Protein AF-A0AAW1FK23-F1 (afdb_monomer)

Sequence (275 aa):
MWKTVVGSCSTVWIVTDRNGAASEPEAWKILKSAPSFMGNGGQCQHIHFICTKSDIIKKSKDHSAAGVRASILKTNDRVKKEVKVEFSKLKEVKKHFSDESFKVFTVSSKEFLKKKRLERDDTEIPKLQEFLQDLNDCHSETLNYVSGARGILSLIQGASRREGDDIKTAVYKVLQQKMRNELDKVRKPMKETNLAFEKCLSAGVEKCKSSCETILESVIHPPNKSGSGFHGTLKCIVQHDGIHKTTKGKQINLNMELASCLTKSIDEKFKKTFP

Solvent-accessible surface area (backbone atoms only — not comparable to full-atom values): 15236 Å² total; per-residue (Å²): 112,68,75,80,46,50,36,77,28,59,62,48,77,49,76,37,49,50,93,35,59,72,70,43,66,66,64,55,49,50,57,73,48,45,61,77,53,26,56,73,79,33,62,45,60,30,45,32,40,39,22,31,65,40,78,70,74,96,80,70,96,45,86,48,68,66,45,43,34,52,50,37,53,56,50,44,54,50,48,42,50,48,33,50,54,57,52,68,71,40,61,74,49,48,76,76,37,48,77,84,33,46,48,69,45,46,26,21,74,65,36,57,75,64,56,77,63,44,57,61,71,69,19,38,54,59,60,53,50,49,53,54,48,53,58,52,48,57,52,49,53,54,51,48,51,54,49,50,54,51,49,54,54,50,49,53,57,54,56,76,70,56,88,88,56,75,69,57,55,53,54,48,53,53,51,54,50,51,50,51,54,56,48,48,66,52,50,50,59,50,51,56,50,49,53,51,49,52,53,26,43,54,54,8,49,56,50,28,65,78,38,43,65,62,51,50,42,54,72,44,56,45,98,85,60,67,80,76,58,30,61,58,48,47,51,40,18,67,79,45,82,33,38,34,72,44,96,89,67,53,72,46,50,52,60,57,60,61,43,41,41,38,50,65,40,37,35,65,62,43,47,73,72,60,117

Mean predicted aligned error: 10.5 Å

pLDDT: mean 82.85, std 9.58, range [56.06, 95.88]

Radius of gyration: 26.88 Å; Cα contacts (8 Å, |Δi|>4): 262; chains: 1; bounding box: 60×83×56 Å

Secondary structure (DSSP, 8-state):
-HHHHGGG-SEEEEEEETTTTTT-HHHHHHHHHHHHHH-TT-S--EEEEEEE-TT--S--S--SHHHHHHHHHHHHHHHHHHHHHHHHT-HHHHTTS-TTTEEEEE--HHHHHH-SSS-TGGG-HHHHHHHHHHHHHHHHHHHHHHHHHHHHHHHHHHHTTS---HHHHHHHHHHHHHHHHHHHHHHHHHHHHHHHHHHHHHHHHHHHHHHHHHHHHHHHS-TTS-THHHHHHHHHHHHTTTEEE-TTSPEEEHHHHHHHHHHHHHHHHHHHH--

Organism: Zoarces viviparus (NCBI:txid48416)

InterPro domains:
  IPR053082 Nuclear GTPase SLIP-GC [PTHR47308] (1-275)

Structure (mmCIF, N/CA/C/O backbone):
data_AF-A0AAW1FK23-F1
#
_entry.id   AF-A0AAW1FK23-F1
#
loop_
_atom_site.group_PDB
_atom_site.id
_atom_site.type_symbol
_atom_site.label_atom_id
_atom_site.label_alt_id
_atom_site.label_comp_id
_atom_site.label_asym_id
_atom_site.label_entity_id
_atom_site.label_seq_id
_atom_site.pdbx_PDB_ins_code
_atom_site.Cartn_x
_atom_site.Cartn_y
_atom_site.Cartn_z
_atom_site.occupancy
_atom_site.B_iso_or_equiv
_atom_site.auth_seq_id
_atom_site.auth_comp_id
_atom_site.auth_asym_id
_atom_site.auth_atom_id
_atom_site.pdbx_PDB_model_num
ATOM 1 N N . MET A 1 1 ? -9.977 9.302 -12.100 1.00 75.00 1 MET A N 1
ATOM 2 C CA . MET A 1 1 ? -9.966 7.829 -12.162 1.00 75.00 1 MET A CA 1
ATOM 3 C C . MET A 1 1 ? -9.172 7.218 -11.012 1.00 75.00 1 MET A C 1
ATOM 5 O O . MET A 1 1 ? -9.803 6.825 -10.056 1.00 75.00 1 MET A O 1
ATOM 9 N N . TRP A 1 2 ? -7.832 7.202 -11.001 1.00 77.44 2 TRP A N 1
ATOM 10 C CA . TRP A 1 2 ? -7.080 6.460 -9.963 1.00 77.44 2 TRP A CA 1
ATOM 11 C C . TRP A 1 2 ? -7.429 6.836 -8.502 1.00 77.44 2 TRP A C 1
ATOM 13 O O . TRP A 1 2 ? -7.517 5.963 -7.647 1.00 77.44 2 TRP A O 1
ATOM 23 N N . LYS A 1 3 ? -7.725 8.117 -8.228 1.00 79.75 3 LYS A N 1
ATOM 24 C CA . LYS A 1 3 ? -8.133 8.609 -6.897 1.00 79.75 3 LYS A CA 1
ATOM 25 C C . LYS A 1 3 ? -9.377 7.914 -6.321 1.00 79.75 3 LYS A C 1
ATOM 27 O O . LYS A 1 3 ? -9.517 7.884 -5.109 1.00 79.75 3 LYS A O 1
ATOM 32 N N . THR A 1 4 ? -10.274 7.389 -7.162 1.00 78.50 4 THR A N 1
ATOM 33 C CA . THR A 1 4 ? -11.524 6.748 -6.713 1.00 78.50 4 THR A CA 1
ATOM 34 C C . THR A 1 4 ? -11.364 5.256 -6.434 1.00 78.50 4 THR A C 1
ATOM 36 O O . THR A 1 4 ? -12.231 4.678 -5.798 1.00 78.50 4 THR A O 1
ATOM 39 N N . VAL A 1 5 ? -10.284 4.631 -6.913 1.00 78.44 5 VAL A N 1
ATOM 40 C CA . VAL A 1 5 ? -10.056 3.176 -6.802 1.00 78.44 5 VAL A CA 1
ATOM 41 C C . VAL A 1 5 ? -8.887 2.821 -5.887 1.00 78.44 5 VAL A C 1
ATOM 43 O O . VAL A 1 5 ? -8.784 1.690 -5.429 1.00 78.44 5 VAL A O 1
ATOM 46 N N . VAL A 1 6 ? -8.005 3.781 -5.592 1.00 77.50 6 VAL A N 1
ATOM 47 C CA . VAL A 1 6 ? -6.791 3.537 -4.800 1.00 77.50 6 VAL A CA 1
ATOM 48 C C . VAL A 1 6 ? -7.092 3.072 -3.368 1.00 77.50 6 VAL A C 1
ATOM 50 O O . VAL A 1 6 ? -6.313 2.317 -2.799 1.00 77.50 6 VAL A O 1
ATOM 53 N N . GLY A 1 7 ? -8.241 3.457 -2.801 1.00 72.88 7 GLY A N 1
ATOM 54 C CA . GLY A 1 7 ? -8.673 3.009 -1.472 1.00 72.88 7 GLY A CA 1
ATOM 55 C C . GLY A 1 7 ? -9.158 1.553 -1.408 1.00 72.88 7 GLY A C 1
ATOM 56 O O . GLY A 1 7 ? -9.247 0.999 -0.318 1.00 72.88 7 GLY A O 1
ATOM 57 N N . SER A 1 8 ? -9.449 0.926 -2.551 1.00 75.00 8 SER A N 1
ATOM 58 C CA . SER A 1 8 ? -10.033 -0.420 -2.653 1.00 75.00 8 SER A CA 1
ATOM 59 C C . SER A 1 8 ? -9.201 -1.352 -3.542 1.00 75.00 8 SER A C 1
ATOM 61 O O . SER A 1 8 ? -9.748 -2.185 -4.262 1.00 75.00 8 SER A O 1
ATOM 63 N N . CYS A 1 9 ? -7.883 -1.158 -3.577 1.00 79.88 9 CYS A N 1
ATOM 64 C CA . CYS A 1 9 ? -6.963 -1.994 -4.348 1.00 79.88 9 CYS A CA 1
ATOM 65 C C . CYS A 1 9 ? -5.973 -2.695 -3.416 1.00 79.88 9 CYS A C 1
ATOM 67 O O . CYS A 1 9 ? -5.718 -2.195 -2.331 1.00 79.88 9 CYS A O 1
ATOM 69 N N . SER A 1 10 ? -5.411 -3.833 -3.832 1.00 79.31 10 SER A N 1
ATOM 70 C CA . SER A 1 10 ? -4.367 -4.542 -3.069 1.00 79.31 10 SER A CA 1
ATOM 71 C C . SER A 1 10 ? -2.960 -4.023 -3.386 1.00 79.31 10 SER A C 1
ATOM 73 O O . SER A 1 10 ? -2.074 -4.003 -2.533 1.00 79.31 10 SER A O 1
ATOM 75 N N . THR A 1 11 ? -2.747 -3.592 -4.632 1.00 85.00 11 THR A N 1
ATOM 76 C CA . THR A 1 11 ? -1.457 -3.117 -5.137 1.00 85.00 11 THR A CA 1
ATOM 77 C C . THR A 1 11 ? -1.653 -1.999 -6.159 1.00 85.00 11 THR A C 1
ATOM 79 O O . THR A 1 11 ? -2.569 -2.049 -6.983 1.00 85.00 11 THR A O 1
ATOM 82 N N . VAL A 1 12 ? -0.777 -0.994 -6.127 1.00 86.81 12 VAL A N 1
ATOM 83 C CA . VAL A 1 12 ? -0.711 0.080 -7.127 1.00 86.81 12 VAL A CA 1
ATOM 84 C C . VAL A 1 12 ? 0.523 -0.112 -7.991 1.00 86.81 12 VAL A C 1
ATOM 86 O O . VAL A 1 12 ? 1.648 -0.106 -7.495 1.00 86.81 12 VAL A O 1
ATOM 89 N N . TRP A 1 13 ? 0.330 -0.210 -9.304 1.00 91.38 13 TRP A N 1
ATOM 90 C CA . TRP A 1 13 ? 1.425 -0.252 -10.270 1.00 91.38 13 TRP A CA 1
ATOM 91 C C . TRP A 1 13 ? 1.534 1.078 -11.016 1.00 91.38 13 TRP A C 1
ATOM 93 O O . TRP A 1 13 ? 0.622 1.481 -11.737 1.00 91.38 13 TRP A O 1
ATOM 103 N N . ILE A 1 14 ? 2.666 1.761 -10.853 1.00 90.31 14 ILE A N 1
ATOM 104 C CA . ILE A 1 14 ? 3.009 2.978 -11.590 1.00 90.31 14 ILE A CA 1
ATOM 105 C C . ILE A 1 14 ? 3.861 2.571 -12.789 1.00 90.31 14 ILE A C 1
ATOM 107 O O . ILE A 1 14 ? 5.025 2.193 -12.648 1.00 90.31 14 ILE A O 1
ATOM 111 N N . VAL A 1 15 ? 3.263 2.631 -13.976 1.00 92.12 15 VAL A N 1
ATOM 112 C CA . VAL A 1 15 ? 3.920 2.260 -15.231 1.00 92.12 15 VAL A CA 1
ATOM 113 C C . VAL A 1 15 ? 4.529 3.503 -15.869 1.00 92.12 15 VAL A C 1
ATOM 115 O O . VAL A 1 15 ? 3.829 4.480 -16.113 1.00 92.12 15 VAL A O 1
ATOM 118 N N . THR A 1 16 ? 5.828 3.459 -16.152 1.00 91.25 16 THR A N 1
ATOM 119 C CA . THR A 1 16 ? 6.587 4.577 -16.736 1.00 91.25 16 THR A CA 1
ATOM 120 C C . THR A 1 16 ? 7.633 4.052 -17.721 1.00 91.25 16 THR A C 1
ATOM 122 O O . THR A 1 16 ? 7.993 2.870 -17.712 1.00 91.25 16 THR A O 1
ATOM 125 N N . ASP A 1 17 ? 8.104 4.902 -18.629 1.00 89.81 17 ASP A N 1
ATOM 126 C CA . ASP A 1 17 ? 9.257 4.582 -19.473 1.00 89.81 17 ASP A CA 1
ATOM 127 C C . ASP A 1 17 ? 10.525 4.584 -18.613 1.00 89.81 17 ASP A C 1
ATOM 129 O O . ASP A 1 17 ? 10.712 5.454 -17.760 1.00 89.81 17 ASP A O 1
ATOM 133 N N . ARG A 1 18 ? 11.449 3.652 -18.865 1.00 83.25 18 ARG A N 1
ATOM 134 C CA . ARG A 1 18 ? 12.733 3.603 -18.155 1.00 83.25 18 ARG A CA 1
ATOM 135 C C . ARG A 1 18 ? 13.453 4.959 -18.118 1.00 83.25 18 ARG A C 1
ATOM 137 O O . ARG A 1 18 ? 14.099 5.268 -17.123 1.00 83.25 18 ARG A O 1
ATOM 144 N N . ASN A 1 19 ? 13.371 5.763 -19.180 1.00 79.88 19 ASN A N 1
ATOM 145 C CA . ASN A 1 19 ? 14.057 7.060 -19.235 1.00 79.88 19 ASN A CA 1
ATOM 146 C C . ASN A 1 19 ? 13.375 8.161 -18.399 1.00 79.88 19 ASN A C 1
ATOM 148 O O . ASN A 1 19 ? 14.013 9.175 -18.129 1.00 79.88 19 ASN A O 1
ATOM 152 N N . GLY A 1 20 ? 12.106 7.977 -18.019 1.00 77.88 20 GLY A N 1
ATOM 153 C CA . GLY A 1 20 ? 11.318 8.920 -17.218 1.00 77.88 20 GLY A CA 1
ATOM 154 C C . GLY A 1 20 ? 11.102 8.478 -15.771 1.00 77.88 20 GLY A C 1
ATOM 155 O O . GLY A 1 20 ? 10.674 9.281 -14.952 1.00 77.88 20 GLY A O 1
ATOM 156 N N . ALA A 1 21 ? 11.444 7.240 -15.412 1.00 81.31 21 ALA A N 1
ATOM 157 C CA . ALA A 1 21 ? 11.015 6.645 -14.148 1.00 81.31 21 ALA A CA 1
ATOM 158 C C . ALA A 1 21 ? 11.367 7.446 -12.879 1.00 81.31 21 ALA A C 1
ATOM 160 O O . ALA A 1 21 ? 10.568 7.515 -11.947 1.00 81.31 21 ALA A O 1
ATOM 161 N N . ALA A 1 22 ? 12.544 8.077 -12.838 1.00 82.12 22 ALA A N 1
ATOM 162 C CA . ALA A 1 22 ? 12.980 8.888 -11.699 1.00 82.12 22 ALA A CA 1
ATOM 163 C C . ALA A 1 22 ? 12.621 10.382 -11.822 1.00 82.12 22 ALA A C 1
ATOM 165 O O . ALA A 1 22 ? 12.701 11.109 -10.838 1.00 82.12 22 ALA A O 1
ATOM 166 N N . SER A 1 23 ? 12.219 10.858 -13.003 1.00 83.12 23 SER A N 1
ATOM 167 C CA . SER A 1 23 ? 12.086 12.292 -13.299 1.00 83.12 23 SER A CA 1
ATOM 168 C C . SER A 1 23 ? 10.689 12.727 -13.741 1.00 83.12 23 SER A C 1
ATOM 170 O O . SER A 1 23 ? 10.410 13.922 -13.705 1.00 83.12 23 SER A O 1
ATOM 172 N N . GLU A 1 24 ? 9.809 11.796 -14.119 1.00 85.56 24 GLU A N 1
ATOM 173 C CA . GLU A 1 24 ? 8.463 12.063 -14.636 1.00 85.56 24 GLU A CA 1
ATOM 174 C C . GLU A 1 24 ? 7.549 12.636 -13.536 1.00 85.56 24 GLU A C 1
ATOM 176 O O . GLU A 1 24 ? 7.128 11.904 -12.629 1.00 85.56 24 GLU A O 1
ATOM 181 N N . PRO A 1 25 ? 7.225 13.942 -13.572 1.00 82.44 25 PRO A N 1
ATOM 182 C CA . PRO A 1 25 ? 6.543 14.614 -12.466 1.00 82.44 25 PRO A CA 1
ATOM 183 C C . PRO A 1 25 ? 5.174 14.013 -12.128 1.00 82.44 25 PRO A C 1
ATOM 185 O O . PRO A 1 25 ? 4.760 14.019 -10.965 1.00 82.44 25 PRO A O 1
ATOM 188 N N . GLU A 1 26 ? 4.466 13.490 -13.126 1.00 82.50 26 GLU A N 1
ATOM 189 C CA . GLU A 1 26 ? 3.134 12.904 -13.017 1.00 82.50 26 GLU A CA 1
ATOM 190 C C . GLU A 1 26 ? 3.136 11.649 -12.138 1.00 82.50 26 GLU A C 1
ATOM 192 O O . GLU A 1 26 ? 2.321 11.551 -11.215 1.00 82.50 26 GLU A O 1
ATOM 197 N N . ALA A 1 27 ? 4.083 10.733 -12.363 1.00 84.81 27 ALA A N 1
ATOM 198 C CA . ALA A 1 27 ? 4.239 9.501 -11.590 1.00 84.81 27 ALA A CA 1
ATOM 199 C C . ALA A 1 27 ? 4.470 9.808 -10.101 1.00 84.81 27 ALA A C 1
ATOM 201 O O . ALA A 1 27 ? 3.781 9.297 -9.211 1.00 84.81 27 ALA A O 1
ATOM 202 N N . TRP A 1 28 ? 5.379 10.743 -9.825 1.00 86.81 28 TRP A N 1
ATOM 203 C CA . TRP A 1 28 ? 5.700 11.167 -8.463 1.00 86.81 28 TRP A CA 1
ATOM 204 C C . TRP A 1 28 ? 4.574 11.964 -7.804 1.00 86.81 28 TRP A C 1
ATOM 206 O O . TRP A 1 28 ? 4.414 11.922 -6.583 1.00 86.81 28 TRP A O 1
ATOM 216 N N . LYS A 1 29 ? 3.756 12.677 -8.583 1.00 83.56 29 LYS A N 1
ATOM 217 C CA . LYS A 1 29 ? 2.567 13.371 -8.077 1.00 83.56 29 LYS A CA 1
ATOM 218 C C . LYS A 1 29 ? 1.483 12.392 -7.626 1.00 83.56 29 LYS A C 1
ATOM 220 O O . LYS A 1 29 ? 0.846 12.645 -6.600 1.00 83.56 29 LYS A O 1
ATOM 225 N N . ILE A 1 30 ? 1.282 11.292 -8.354 1.00 82.06 30 ILE A N 1
ATOM 226 C CA . ILE A 1 30 ? 0.375 10.213 -7.936 1.00 82.06 30 ILE A CA 1
ATOM 227 C C . ILE A 1 30 ? 0.854 9.656 -6.598 1.00 82.06 30 ILE A C 1
ATOM 229 O O . ILE A 1 30 ? 0.109 9.694 -5.624 1.00 82.06 30 ILE A O 1
ATOM 233 N N . LEU A 1 31 ? 2.129 9.274 -6.512 1.00 83.44 31 LEU A N 1
ATOM 234 C CA . LEU A 1 31 ? 2.709 8.706 -5.298 1.00 83.44 31 LEU A CA 1
ATOM 235 C C . LEU A 1 31 ? 2.593 9.638 -4.079 1.00 83.44 31 LEU A C 1
ATOM 237 O O . LEU A 1 31 ? 2.175 9.210 -3.009 1.00 83.44 31 LEU A O 1
ATOM 241 N N . LYS A 1 32 ? 2.904 10.930 -4.244 1.00 83.69 32 LYS A N 1
ATOM 242 C CA . LYS A 1 32 ? 2.803 11.933 -3.167 1.00 83.69 32 LYS A CA 1
ATOM 243 C C . LYS A 1 32 ? 1.379 12.139 -2.662 1.00 83.69 32 LYS A C 1
ATOM 245 O O . LYS A 1 32 ? 1.199 12.564 -1.527 1.00 83.69 32 LYS A O 1
ATOM 250 N N . SER A 1 33 ? 0.378 11.892 -3.505 1.00 78.06 33 SER A N 1
ATOM 251 C CA . SER A 1 33 ? -1.024 12.088 -3.142 1.00 78.06 33 SER A CA 1
ATOM 252 C C . SER A 1 33 ? -1.737 10.790 -2.766 1.00 78.06 33 SER A C 1
ATOM 254 O O . SER A 1 33 ? -2.745 10.857 -2.075 1.00 78.06 33 SER A O 1
ATOM 256 N N . ALA A 1 34 ? -1.213 9.615 -3.119 1.00 76.94 34 ALA A N 1
ATOM 257 C CA . ALA A 1 34 ? -1.839 8.330 -2.813 1.00 76.94 34 ALA A CA 1
ATOM 258 C C . ALA A 1 34 ? -2.145 8.120 -1.313 1.00 76.94 34 ALA A C 1
ATOM 260 O O . ALA A 1 34 ? -3.295 7.787 -1.024 1.00 76.94 34 ALA A O 1
ATOM 261 N N . PRO A 1 35 ? -1.230 8.398 -0.352 1.00 74.31 35 PRO A N 1
ATOM 262 C CA . PRO A 1 35 ? -1.515 8.252 1.083 1.00 74.31 35 PRO A CA 1
ATOM 263 C C . PRO A 1 35 ? -2.790 8.964 1.534 1.00 74.31 35 PRO A C 1
ATOM 265 O O . PRO A 1 35 ? -3.568 8.419 2.307 1.00 74.31 35 PRO A O 1
ATOM 268 N N . SER A 1 36 ? -3.055 10.151 0.982 1.00 72.19 36 SER A N 1
ATOM 269 C CA . SER A 1 36 ? -4.244 10.930 1.333 1.00 72.19 36 SER A CA 1
ATOM 270 C C . SER A 1 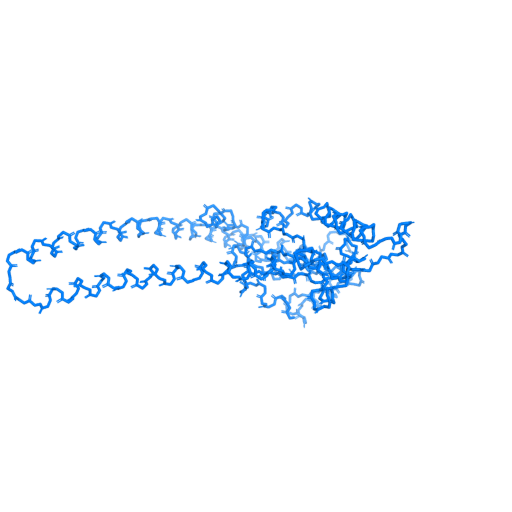36 ? -5.571 10.314 0.897 1.00 72.19 36 SER A C 1
ATOM 272 O O . SER A 1 36 ? -6.598 10.605 1.500 1.00 72.19 36 SER A O 1
ATOM 274 N N . PHE A 1 37 ? -5.558 9.479 -0.143 1.00 72.69 37 PHE A N 1
ATOM 275 C CA . PHE A 1 37 ? -6.760 8.851 -0.694 1.00 72.69 37 PHE A CA 1
ATOM 276 C C . PHE A 1 37 ? -6.965 7.417 -0.196 1.00 72.69 37 PHE A C 1
ATOM 278 O O . PHE A 1 37 ? -8.078 6.910 -0.274 1.00 72.69 37 PHE A O 1
ATOM 285 N N . MET A 1 38 ? -5.917 6.759 0.307 1.00 69.31 38 MET A N 1
ATOM 286 C CA . MET A 1 38 ? -6.008 5.391 0.838 1.00 69.31 38 MET A CA 1
ATOM 287 C C . MET A 1 38 ? -6.523 5.337 2.277 1.00 69.31 38 MET A C 1
ATOM 289 O O . MET A 1 38 ? -6.927 4.272 2.736 1.00 69.31 38 MET A O 1
ATOM 293 N N . GLY A 1 39 ? -6.525 6.472 2.982 1.00 63.44 39 GLY A N 1
ATOM 294 C CA . GLY A 1 39 ? -6.922 6.527 4.383 1.00 63.44 39 GLY A CA 1
ATOM 295 C C . GLY A 1 39 ? -6.020 5.672 5.276 1.00 63.44 39 GLY A C 1
ATOM 296 O O . GLY A 1 39 ? -4.865 5.374 4.953 1.00 63.44 39 GLY A O 1
ATOM 297 N N . ASN A 1 40 ? -6.559 5.282 6.426 1.00 59.00 40 ASN A N 1
ATOM 298 C CA . ASN A 1 40 ? -5.766 4.692 7.496 1.00 59.00 40 ASN A CA 1
ATOM 299 C C . ASN A 1 40 ? -5.743 3.188 7.342 1.00 59.00 40 ASN A C 1
ATOM 301 O O . ASN A 1 40 ? -6.659 2.511 7.786 1.00 59.00 40 ASN A O 1
ATOM 305 N N . GLY A 1 41 ? -4.699 2.716 6.660 1.00 56.06 41 GLY A N 1
ATOM 306 C CA . GLY A 1 41 ? -4.453 1.298 6.418 1.00 56.06 41 GLY A CA 1
ATOM 307 C C . GLY A 1 41 ? -5.468 0.657 5.477 1.00 56.06 41 GLY A C 1
ATOM 308 O O . GLY A 1 41 ? -5.955 -0.437 5.748 1.00 56.06 41 GLY A O 1
ATOM 309 N N . GLY A 1 42 ? -5.793 1.343 4.373 1.00 58.94 42 GLY A N 1
ATOM 310 C CA . GLY A 1 42 ? -6.568 0.756 3.280 1.00 58.94 42 GLY A CA 1
ATOM 311 C C .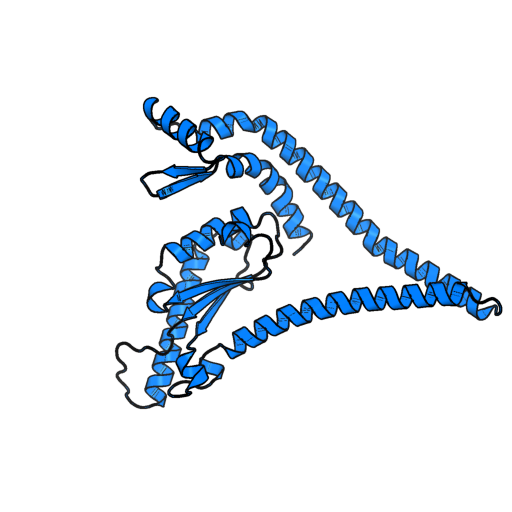 GLY A 1 42 ? -5.967 -0.562 2.769 1.00 58.94 42 GLY A C 1
ATOM 312 O O . GLY A 1 42 ? -4.816 -0.888 3.046 1.00 58.94 42 GLY A O 1
ATOM 313 N N . GLN A 1 43 ? -6.740 -1.307 1.973 1.00 61.81 43 GLN A N 1
ATOM 314 C CA . GLN A 1 43 ? -6.336 -2.609 1.409 1.00 61.81 43 GLN A CA 1
ATOM 315 C C . GLN A 1 43 ? -5.023 -2.566 0.606 1.00 61.81 43 GLN A C 1
ATOM 317 O O . GLN A 1 43 ? -4.406 -3.605 0.373 1.00 61.81 43 GLN A O 1
ATOM 322 N N . CYS A 1 44 ? -4.597 -1.377 0.173 1.00 73.62 44 CYS A N 1
ATOM 323 C CA . CYS A 1 44 ? -3.432 -1.209 -0.673 1.00 73.62 44 CYS A CA 1
ATOM 324 C C . CYS A 1 44 ? -2.156 -1.218 0.159 1.00 73.62 44 CYS A C 1
ATOM 326 O O . CYS A 1 44 ? -1.677 -0.176 0.605 1.00 73.62 44 CYS A O 1
ATOM 328 N N . GLN A 1 45 ? -1.581 -2.404 0.310 1.00 75.38 45 GLN A N 1
ATOM 329 C CA . GLN A 1 45 ? -0.341 -2.597 1.051 1.00 75.38 45 GLN A CA 1
ATOM 330 C C . GLN A 1 45 ? 0.903 -2.420 0.183 1.00 75.38 45 GLN A C 1
ATOM 332 O O . GLN A 1 45 ? 1.989 -2.242 0.720 1.00 75.38 45 GLN A O 1
ATOM 337 N N . HIS A 1 46 ? 0.773 -2.440 -1.148 1.00 84.44 46 HIS A N 1
ATOM 338 C CA . HIS A 1 46 ? 1.920 -2.456 -2.057 1.00 84.44 46 HIS A CA 1
ATOM 339 C C . HIS A 1 46 ? 1.870 -1.342 -3.095 1.00 84.44 46 HIS A C 1
ATOM 341 O O . HIS A 1 46 ? 0.829 -1.070 -3.694 1.00 84.44 46 HIS A O 1
ATOM 347 N N . ILE A 1 47 ? 3.029 -0.752 -3.382 1.00 87.56 47 ILE A N 1
ATOM 348 C CA . ILE A 1 47 ? 3.188 0.172 -4.502 1.00 87.56 47 ILE A CA 1
ATOM 349 C C . ILE A 1 47 ? 4.454 -0.139 -5.281 1.00 87.56 47 ILE A C 1
ATOM 351 O O . ILE A 1 47 ? 5.549 -0.228 -4.728 1.00 87.56 47 ILE A O 1
ATOM 355 N N . HIS A 1 48 ? 4.313 -0.372 -6.580 1.00 91.25 48 HIS A N 1
ATOM 356 C CA . HIS A 1 48 ? 5.397 -0.848 -7.427 1.00 91.25 48 HIS A CA 1
ATOM 357 C C . HIS A 1 48 ? 5.584 0.056 -8.637 1.00 91.25 48 HIS A C 1
ATOM 359 O O . HIS A 1 48 ? 4.619 0.483 -9.267 1.00 91.25 48 HIS A O 1
ATOM 365 N N . PHE A 1 49 ? 6.840 0.330 -8.981 1.00 93.38 49 PHE A N 1
ATOM 366 C CA . PHE A 1 49 ? 7.187 0.964 -10.248 1.00 93.38 49 PHE A CA 1
ATOM 367 C C . PHE A 1 49 ? 7.485 -0.104 -11.290 1.00 93.38 49 PHE A C 1
ATOM 369 O O . PHE A 1 49 ? 8.295 -1.001 -11.054 1.00 93.38 49 PHE A O 1
ATOM 376 N N . ILE A 1 50 ? 6.864 0.027 -12.458 1.00 95.44 50 ILE A N 1
ATOM 377 C CA . ILE A 1 50 ? 7.109 -0.816 -13.623 1.00 95.44 50 ILE A CA 1
ATOM 378 C C . ILE A 1 50 ? 7.737 0.060 -14.704 1.00 95.44 50 ILE A C 1
ATOM 380 O O . ILE A 1 50 ? 7.059 0.793 -15.425 1.00 95.44 50 ILE A O 1
ATOM 384 N N . CYS A 1 51 ? 9.059 -0.022 -14.805 1.00 94.81 51 CYS A N 1
ATOM 385 C CA . CYS A 1 51 ? 9.860 0.705 -15.779 1.00 94.81 51 CYS A CA 1
ATOM 386 C C . CYS A 1 51 ? 9.915 -0.093 -17.085 1.00 94.81 51 CYS A C 1
ATOM 388 O O . CYS A 1 51 ? 10.634 -1.088 -17.192 1.00 94.81 51 CYS A O 1
ATOM 390 N N . THR A 1 52 ? 9.144 0.333 -18.078 1.00 93.62 52 THR A N 1
ATOM 391 C CA . THR A 1 52 ? 9.002 -0.344 -19.374 1.00 93.62 52 THR A CA 1
ATOM 392 C C . THR A 1 52 ? 10.132 -0.001 -20.349 1.00 93.62 52 THR A C 1
ATOM 394 O O . THR A 1 52 ? 10.901 0.939 -20.136 1.00 93.62 52 THR A O 1
ATOM 397 N N . LYS A 1 53 ? 10.211 -0.760 -21.454 1.00 90.75 53 LYS A N 1
ATOM 398 C CA . LYS A 1 53 ? 11.218 -0.611 -22.525 1.00 90.75 53 LYS A CA 1
ATOM 399 C C . LYS A 1 53 ? 12.654 -0.756 -22.015 1.00 90.75 53 LYS A C 1
ATOM 401 O O . LYS A 1 53 ? 13.573 -0.055 -22.451 1.00 90.75 53 LYS A O 1
ATOM 406 N N . SER A 1 54 ? 12.846 -1.680 -21.076 1.00 88.88 54 SER A N 1
ATOM 407 C CA . SER A 1 54 ? 14.143 -1.920 -20.451 1.00 88.88 54 SER A CA 1
ATOM 408 C C . SER A 1 54 ? 15.207 -2.445 -21.430 1.00 88.88 54 SER A C 1
ATOM 410 O O . SER A 1 54 ? 16.397 -2.288 -21.173 1.00 88.88 54 SER A O 1
ATOM 412 N N . ASP A 1 55 ? 14.800 -2.956 -22.597 1.00 86.62 55 ASP A N 1
ATOM 413 C CA . ASP A 1 55 ? 15.652 -3.503 -23.662 1.00 86.62 55 ASP A CA 1
ATOM 414 C C . ASP A 1 55 ? 16.371 -2.458 -24.539 1.00 86.62 55 ASP A C 1
ATOM 416 O O . ASP A 1 55 ? 17.286 -2.800 -25.296 1.00 86.62 55 ASP A O 1
ATOM 420 N N . ILE A 1 56 ? 15.986 -1.179 -24.464 1.00 81.56 56 ILE A N 1
ATOM 421 C CA . ILE A 1 56 ? 16.561 -0.126 -25.314 1.00 81.56 56 ILE A CA 1
ATOM 422 C C . ILE A 1 56 ? 17.951 0.268 -24.793 1.00 81.56 56 ILE A C 1
ATOM 424 O O . ILE A 1 56 ? 18.092 0.662 -23.640 1.00 81.56 56 ILE A O 1
ATOM 428 N N . ILE A 1 57 ? 18.989 0.270 -25.631 1.00 73.50 57 ILE A N 1
ATOM 429 C CA . ILE A 1 57 ? 20.330 0.770 -25.271 1.00 73.50 57 ILE A CA 1
ATOM 430 C C . ILE A 1 57 ? 20.649 1.976 -26.151 1.00 73.50 57 ILE A C 1
ATOM 432 O O . ILE A 1 57 ? 20.430 1.918 -27.358 1.00 73.50 57 ILE A O 1
ATOM 436 N N . LYS A 1 58 ? 21.176 3.063 -25.569 1.00 64.88 58 LYS A N 1
ATOM 437 C CA . LYS A 1 58 ? 21.566 4.250 -26.349 1.00 64.88 58 LYS A CA 1
ATOM 438 C C . LYS A 1 58 ? 22.900 4.061 -27.081 1.00 64.88 58 LYS A C 1
ATOM 440 O O . LYS A 1 58 ? 22.959 4.437 -28.242 1.00 64.88 58 LYS A O 1
ATOM 445 N N . LYS A 1 59 ? 23.930 3.461 -26.458 1.00 58.91 59 LYS A N 1
ATOM 446 C CA . LYS A 1 59 ? 25.204 3.039 -27.092 1.00 58.91 59 LYS A CA 1
ATOM 447 C C . LYS A 1 59 ? 25.882 1.953 -26.238 1.00 58.91 59 LYS A C 1
ATOM 449 O O . LYS A 1 59 ? 26.185 2.221 -25.079 1.00 58.91 59 LYS A O 1
ATOM 454 N N . SER A 1 60 ? 26.122 0.759 -26.786 1.00 62.84 60 SER A N 1
ATOM 455 C CA . SER A 1 60 ? 27.018 -0.242 -26.173 1.00 62.84 60 SER A CA 1
ATOM 456 C C . SER A 1 60 ? 28.371 -0.189 -26.879 1.00 62.84 60 SER A C 1
ATOM 458 O O . SER A 1 60 ? 28.394 -0.079 -28.102 1.00 62.84 60 SER A O 1
ATOM 460 N N . LYS A 1 61 ? 29.478 -0.245 -26.124 1.00 65.69 61 LYS A N 1
ATOM 461 C CA . LYS A 1 61 ? 30.838 -0.376 -26.687 1.00 65.69 61 LYS A CA 1
ATOM 462 C C . LYS A 1 61 ? 31.153 -1.816 -27.102 1.00 65.69 61 LYS A C 1
ATOM 464 O O . LYS A 1 61 ? 32.006 -2.031 -27.949 1.00 65.69 61 LYS A O 1
ATOM 469 N N . ASP A 1 62 ? 30.462 -2.774 -26.491 1.00 70.88 62 ASP A N 1
ATOM 470 C CA . ASP A 1 62 ? 30.558 -4.195 -26.797 1.00 70.88 62 ASP A CA 1
ATOM 471 C C . ASP A 1 62 ? 29.302 -4.616 -27.569 1.00 70.88 62 ASP A C 1
ATOM 473 O O . ASP A 1 62 ? 28.175 -4.493 -27.071 1.00 70.88 62 ASP A O 1
ATOM 477 N N . HIS A 1 63 ? 29.501 -5.040 -28.816 1.00 77.06 63 HIS A N 1
ATOM 478 C CA . HIS A 1 63 ? 28.435 -5.466 -29.720 1.00 77.06 63 HIS A CA 1
ATOM 479 C C . HIS A 1 63 ? 28.135 -6.967 -29.626 1.00 77.06 63 HIS A C 1
ATOM 481 O O . HIS A 1 63 ? 27.212 -7.437 -30.293 1.00 77.06 63 HIS A O 1
ATOM 487 N N . SER A 1 64 ? 28.868 -7.718 -28.797 1.00 85.00 64 SER A N 1
ATOM 488 C CA . SER A 1 64 ? 28.555 -9.118 -28.525 1.00 85.00 64 SER A CA 1
ATOM 489 C C . SER A 1 64 ? 27.196 -9.250 -27.828 1.00 85.00 64 SER A C 1
ATOM 491 O O . SER A 1 64 ? 26.761 -8.365 -27.086 1.00 85.00 64 SER A O 1
ATOM 493 N N . ALA A 1 65 ? 26.511 -10.377 -28.033 1.00 83.38 65 ALA A N 1
ATOM 494 C CA . ALA A 1 65 ? 25.220 -10.633 -27.392 1.00 83.38 65 ALA A CA 1
ATOM 495 C C . ALA A 1 65 ? 25.317 -10.579 -25.853 1.00 83.38 65 ALA A C 1
ATOM 497 O O . ALA A 1 65 ? 24.454 -9.992 -25.197 1.00 83.38 65 ALA A O 1
ATOM 498 N N . ALA A 1 66 ? 26.402 -11.118 -25.286 1.00 86.56 66 ALA A N 1
ATOM 499 C CA . ALA A 1 66 ? 26.671 -11.086 -23.850 1.00 86.56 66 ALA A CA 1
ATOM 500 C C . ALA A 1 66 ? 26.936 -9.659 -23.341 1.00 86.56 66 ALA A C 1
ATOM 502 O O . ALA A 1 66 ? 26.359 -9.252 -22.331 1.00 86.56 66 ALA A O 1
ATOM 503 N N . GLY A 1 67 ? 27.736 -8.868 -24.063 1.00 86.56 67 GLY A N 1
ATOM 504 C CA . GLY A 1 67 ? 28.009 -7.472 -23.719 1.00 86.56 67 GLY A CA 1
ATOM 505 C C . GLY A 1 67 ? 26.764 -6.587 -23.769 1.00 86.56 67 GLY A C 1
ATOM 506 O O . GLY A 1 67 ? 26.519 -5.788 -22.862 1.00 86.56 67 GLY A O 1
ATOM 507 N N . VAL A 1 68 ? 25.920 -6.779 -24.786 1.00 87.50 68 VAL A N 1
ATOM 508 C CA . VAL A 1 68 ? 24.622 -6.103 -24.925 1.00 87.50 68 VAL A CA 1
ATOM 509 C C . VAL A 1 68 ? 23.696 -6.462 -23.759 1.00 87.50 68 VAL A C 1
ATOM 511 O O . VAL A 1 68 ? 23.137 -5.556 -23.137 1.00 87.50 68 VAL A O 1
ATOM 514 N N . ARG A 1 69 ? 23.573 -7.752 -23.410 1.00 90.19 69 ARG A N 1
ATOM 515 C CA . ARG A 1 69 ? 22.782 -8.220 -22.258 1.00 90.19 69 ARG A CA 1
ATOM 516 C C . ARG A 1 69 ? 23.281 -7.605 -20.948 1.00 90.19 69 ARG A C 1
ATOM 518 O O . ARG A 1 69 ? 22.496 -7.000 -20.219 1.00 90.19 69 ARG A O 1
ATOM 525 N N . ALA A 1 70 ? 24.585 -7.671 -20.680 1.00 90.38 70 ALA A N 1
ATOM 526 C CA . ALA A 1 70 ? 25.190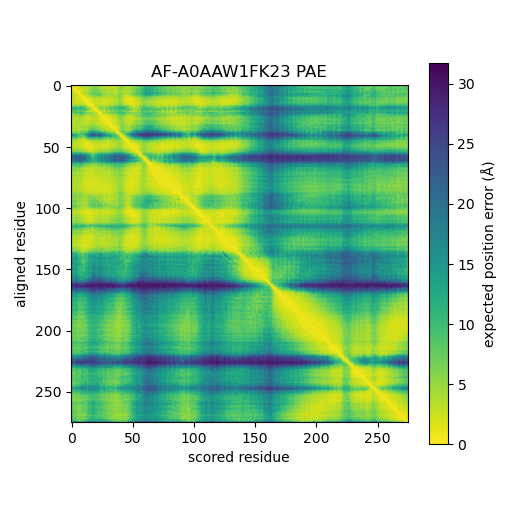 -7.097 -19.478 1.00 90.38 70 ALA A CA 1
ATOM 527 C C . ALA A 1 70 ? 24.982 -5.574 -19.387 1.00 90.38 70 ALA A C 1
ATOM 529 O O . ALA A 1 70 ? 24.706 -5.039 -18.312 1.00 90.38 70 ALA A O 1
ATOM 530 N N . SER A 1 71 ? 25.057 -4.866 -20.518 1.00 90.19 71 SER A N 1
ATOM 531 C CA . SER A 1 71 ? 24.796 -3.425 -20.587 1.00 90.19 71 SER A CA 1
ATOM 532 C C . SER A 1 71 ? 23.342 -3.075 -20.244 1.00 90.19 71 SER A C 1
ATOM 534 O O . SER A 1 71 ? 23.099 -2.107 -19.512 1.00 90.19 71 SER A O 1
ATOM 536 N N . ILE A 1 72 ? 22.378 -3.877 -20.715 1.00 90.69 72 ILE A N 1
ATOM 537 C CA . ILE A 1 72 ? 20.957 -3.723 -20.367 1.00 90.69 72 ILE A CA 1
ATOM 538 C C . ILE A 1 72 ? 20.762 -3.908 -18.865 1.00 90.69 72 ILE A C 1
ATOM 540 O O . ILE A 1 72 ? 20.234 -3.008 -18.214 1.00 90.69 72 ILE A O 1
ATOM 544 N N . LEU A 1 73 ? 21.240 -5.024 -18.308 1.00 92.00 73 LEU A N 1
ATOM 545 C CA . LEU A 1 73 ? 21.088 -5.337 -16.885 1.00 92.00 73 LEU A CA 1
ATOM 546 C C . LEU A 1 73 ? 21.712 -4.253 -15.997 1.00 92.00 73 LEU A C 1
ATOM 548 O O . LEU A 1 73 ? 21.050 -3.725 -15.106 1.00 92.00 73 LEU A O 1
ATOM 552 N N . LYS A 1 74 ? 22.931 -3.805 -16.321 1.00 92.25 74 LYS A N 1
ATOM 553 C CA . LYS A 1 74 ? 23.599 -2.711 -15.602 1.00 92.25 74 LYS A CA 1
ATOM 554 C C . LYS A 1 74 ? 22.803 -1.404 -15.649 1.00 92.25 74 LYS A C 1
ATOM 556 O O . LYS A 1 74 ? 22.740 -0.672 -14.661 1.00 92.25 74 LYS A O 1
ATOM 561 N N . THR A 1 75 ? 22.208 -1.085 -16.798 1.00 90.56 75 THR A N 1
ATOM 562 C CA . THR A 1 75 ? 21.373 0.116 -16.950 1.00 90.56 75 THR A CA 1
ATOM 563 C C . THR A 1 75 ? 20.084 -0.004 -16.139 1.00 90.56 75 THR A C 1
ATOM 565 O O . THR A 1 75 ? 19.683 0.956 -15.483 1.00 90.56 75 THR A O 1
ATOM 568 N N . ASN A 1 76 ? 19.458 -1.178 -16.151 1.00 92.88 76 ASN A N 1
ATOM 569 C CA . ASN A 1 76 ? 18.248 -1.471 -15.392 1.00 92.88 76 ASN A CA 1
ATOM 570 C C . ASN A 1 76 ? 18.486 -1.343 -13.883 1.00 92.88 76 ASN A C 1
ATOM 572 O O . ASN A 1 76 ? 17.722 -0.661 -13.201 1.00 92.88 76 ASN A O 1
ATOM 576 N N . ASP A 1 77 ? 19.589 -1.893 -13.374 1.00 93.75 77 ASP A N 1
ATOM 577 C CA . ASP A 1 77 ? 19.973 -1.758 -11.966 1.00 93.75 77 ASP A CA 1
ATOM 578 C C . ASP A 1 77 ? 20.197 -0.302 -11.559 1.00 93.75 77 ASP A C 1
ATOM 580 O O . ASP A 1 77 ? 19.802 0.110 -10.465 1.00 93.75 77 ASP A O 1
ATOM 584 N N . ARG A 1 78 ? 20.799 0.504 -12.443 1.00 92.81 78 ARG A N 1
ATOM 585 C CA . ARG A 1 78 ? 20.972 1.939 -12.197 1.00 92.81 78 ARG A CA 1
ATOM 586 C C . ARG A 1 78 ? 19.622 2.642 -12.053 1.00 92.81 78 ARG A C 1
ATOM 588 O O . ARG A 1 78 ? 19.423 3.357 -11.077 1.00 92.81 78 ARG A O 1
ATOM 595 N N . VAL A 1 79 ? 18.686 2.390 -12.966 1.00 92.75 79 VAL A N 1
ATOM 596 C CA . VAL A 1 79 ? 17.347 3.007 -12.941 1.00 92.75 79 VAL A CA 1
ATOM 597 C C . VAL A 1 79 ? 16.584 2.615 -11.678 1.00 92.75 79 VAL A C 1
ATOM 599 O O . VAL A 1 79 ? 15.984 3.467 -11.028 1.00 92.75 79 VAL A O 1
ATOM 602 N N . LYS A 1 80 ? 16.653 1.344 -11.265 1.00 94.69 80 LYS A N 1
ATOM 603 C CA . LYS A 1 80 ? 16.044 0.899 -10.003 1.00 94.69 80 LYS A CA 1
ATOM 604 C C . LYS A 1 80 ? 16.603 1.648 -8.798 1.00 94.69 80 LYS A C 1
ATOM 606 O O . LYS A 1 80 ? 15.836 2.040 -7.921 1.00 94.69 80 LYS A O 1
ATOM 611 N N . LYS A 1 81 ? 17.924 1.846 -8.746 1.00 94.12 81 LYS A N 1
ATOM 612 C CA . LYS A 1 81 ? 18.580 2.606 -7.672 1.00 94.12 81 LYS A CA 1
ATOM 613 C C . LYS A 1 81 ? 18.136 4.067 -7.675 1.00 94.12 81 LYS A C 1
ATOM 615 O O . LYS A 1 81 ? 17.779 4.571 -6.619 1.00 94.12 81 LYS A O 1
ATOM 620 N N . GLU A 1 82 ? 18.096 4.714 -8.837 1.00 94.00 82 GLU A N 1
ATOM 621 C CA . GLU A 1 82 ? 17.638 6.104 -8.981 1.00 94.00 82 GLU A CA 1
ATOM 622 C C . GLU A 1 82 ? 16.196 6.280 -8.476 1.00 94.00 82 GLU A C 1
ATOM 624 O O . GLU A 1 82 ? 15.938 7.140 -7.637 1.00 94.00 82 GLU A O 1
ATOM 629 N N . VAL A 1 83 ? 15.271 5.407 -8.892 1.00 92.81 83 VAL A N 1
ATOM 630 C CA . VAL A 1 83 ? 13.873 5.440 -8.425 1.00 92.81 83 VAL A CA 1
ATOM 631 C C . VAL A 1 83 ? 13.782 5.216 -6.911 1.00 92.81 83 VAL A C 1
ATOM 633 O O . VAL A 1 83 ? 13.061 5.937 -6.225 1.00 92.81 83 VAL A O 1
ATOM 636 N N . LYS A 1 84 ? 14.536 4.260 -6.351 1.00 91.88 84 LYS A N 1
ATOM 637 C CA . LYS A 1 84 ? 14.569 4.027 -4.895 1.00 91.88 84 LYS A CA 1
ATOM 638 C C . LYS A 1 84 ? 15.123 5.228 -4.122 1.00 91.88 84 LYS A C 1
ATOM 640 O O . LYS A 1 84 ? 14.611 5.551 -3.051 1.00 91.88 84 LYS A O 1
ATOM 645 N N . VAL A 1 85 ? 16.132 5.914 -4.661 1.00 92.00 85 VAL A N 1
ATOM 646 C CA . VAL A 1 85 ? 16.676 7.147 -4.073 1.00 92.00 85 VAL A CA 1
ATOM 647 C C . VAL A 1 85 ? 15.617 8.247 -4.060 1.00 92.00 85 VAL A C 1
ATOM 649 O O . VAL A 1 85 ? 15.404 8.854 -3.014 1.00 92.00 85 VAL A O 1
ATOM 652 N N . GLU A 1 86 ? 14.901 8.481 -5.159 1.00 90.69 86 GLU A N 1
ATOM 653 C CA . GLU A 1 86 ? 13.806 9.463 -5.174 1.00 90.69 86 GLU A CA 1
ATOM 654 C C . GLU A 1 86 ? 12.671 9.084 -4.212 1.00 90.69 86 GLU A C 1
ATOM 656 O O . GLU A 1 86 ? 12.178 9.937 -3.471 1.00 90.69 86 GLU A O 1
ATOM 661 N N . PHE A 1 87 ? 12.319 7.798 -4.132 1.00 89.19 87 PHE A N 1
ATOM 662 C CA . PHE A 1 87 ? 11.330 7.299 -3.176 1.00 89.19 87 PHE A CA 1
ATOM 663 C C . PHE A 1 87 ? 11.740 7.576 -1.725 1.00 89.19 87 PHE A C 1
ATOM 665 O O . PHE A 1 87 ? 10.930 8.051 -0.930 1.00 89.19 87 PHE A O 1
ATOM 672 N N . SER A 1 88 ? 13.016 7.369 -1.386 1.00 87.88 88 SER A N 1
ATOM 673 C CA . SER A 1 88 ? 13.539 7.601 -0.032 1.00 87.88 88 SER A CA 1
ATOM 674 C C . SER A 1 88 ? 13.381 9.048 0.454 1.00 87.88 88 SER A C 1
ATOM 676 O O . SER A 1 88 ? 13.286 9.288 1.659 1.00 87.88 88 SER A O 1
ATOM 678 N N . LYS A 1 89 ? 13.276 10.016 -0.468 1.00 89.38 89 LYS A N 1
ATOM 679 C CA . LYS A 1 89 ? 13.035 11.428 -0.138 1.00 89.38 89 LYS A CA 1
ATOM 680 C C . LYS A 1 89 ? 11.596 11.678 0.333 1.00 89.38 89 LYS A C 1
ATOM 682 O O . LYS A 1 89 ? 11.327 12.699 0.967 1.00 89.38 89 LYS A O 1
ATOM 687 N N . LEU A 1 90 ? 10.659 10.766 0.061 1.00 86.12 90 LEU A N 1
ATOM 688 C CA . LEU A 1 90 ? 9.234 10.905 0.371 1.00 86.12 90 LEU A CA 1
ATOM 689 C C . LEU A 1 90 ? 8.883 10.363 1.760 1.00 86.12 90 LEU A C 1
ATOM 691 O O . LEU A 1 90 ? 8.154 9.383 1.904 1.00 86.12 90 LEU A O 1
ATOM 695 N N . LYS A 1 91 ? 9.364 11.051 2.799 1.00 82.62 91 LYS A N 1
ATOM 696 C CA . LYS A 1 91 ? 9.189 10.649 4.207 1.00 82.62 91 LYS A CA 1
ATOM 697 C C . LYS A 1 91 ? 7.734 10.360 4.598 1.00 82.62 91 LYS A C 1
ATOM 699 O O . LYS A 1 91 ? 7.476 9.385 5.290 1.00 82.62 91 LYS A O 1
ATOM 704 N N . GLU A 1 92 ? 6.786 11.172 4.131 1.00 76.25 92 GLU A N 1
ATOM 705 C CA . GLU A 1 92 ? 5.362 10.989 4.448 1.00 76.25 92 GLU A CA 1
ATOM 706 C C . GLU A 1 92 ? 4.768 9.738 3.791 1.00 76.25 92 GLU A C 1
ATOM 708 O O . GLU A 1 92 ? 3.996 9.021 4.417 1.00 76.25 92 GLU A O 1
ATOM 713 N N . VAL A 1 93 ? 5.178 9.420 2.560 1.00 79.31 93 VAL A N 1
ATOM 714 C CA . VAL A 1 93 ? 4.745 8.198 1.861 1.00 79.31 93 VAL A CA 1
ATOM 715 C C . VAL A 1 93 ? 5.311 6.963 2.562 1.00 79.31 93 VAL A C 1
ATOM 717 O O . VAL A 1 93 ? 4.597 5.978 2.739 1.00 79.31 93 VAL A O 1
ATOM 720 N N . LYS A 1 94 ? 6.551 7.047 3.063 1.00 78.25 94 LYS A N 1
ATOM 721 C CA . LYS A 1 94 ? 7.191 5.970 3.831 1.00 78.25 94 LYS A CA 1
ATOM 722 C C . LYS A 1 94 ? 6.503 5.641 5.158 1.00 78.25 94 LYS A C 1
ATOM 724 O O . LYS A 1 94 ? 6.721 4.563 5.697 1.00 78.25 94 LYS A O 1
ATOM 729 N N . LYS A 1 95 ? 5.638 6.523 5.678 1.00 75.19 95 LYS A N 1
ATOM 730 C CA . LYS A 1 95 ? 4.783 6.203 6.836 1.00 75.19 95 LYS A CA 1
ATOM 731 C C . LYS A 1 95 ? 3.678 5.199 6.500 1.00 75.19 95 LYS A C 1
ATOM 733 O O . LYS A 1 95 ? 3.058 4.683 7.426 1.00 75.19 95 LYS A O 1
ATOM 738 N N . HIS A 1 96 ? 3.368 5.005 5.219 1.00 73.19 96 HIS A N 1
ATOM 739 C CA . HIS A 1 96 ? 2.324 4.093 4.740 1.00 73.19 96 HIS A CA 1
ATOM 740 C C . HIS A 1 96 ? 2.905 2.923 3.945 1.00 73.19 96 HIS A C 1
ATOM 742 O O . HIS A 1 96 ? 2.350 1.837 3.994 1.00 73.19 96 HIS A O 1
ATOM 748 N N . PHE A 1 97 ? 4.031 3.136 3.262 1.00 76.69 97 PHE A N 1
ATOM 749 C CA . PHE A 1 97 ? 4.712 2.113 2.480 1.00 76.69 97 PHE A CA 1
ATOM 750 C C . PHE A 1 97 ? 6.137 1.918 2.987 1.00 76.69 97 PHE A C 1
ATOM 752 O O . PHE A 1 97 ? 6.996 2.784 2.808 1.00 76.69 97 PHE A O 1
ATOM 759 N N . SER A 1 98 ? 6.391 0.770 3.613 1.00 75.38 98 SER A N 1
ATOM 760 C CA . SER A 1 98 ? 7.744 0.335 3.958 1.00 75.38 98 SER A CA 1
ATOM 761 C C . SER A 1 98 ? 8.595 0.117 2.701 1.00 75.38 98 SER A C 1
ATOM 763 O O . SER A 1 98 ? 8.080 -0.036 1.590 1.00 75.38 98 SER A O 1
ATOM 765 N N . ASP A 1 99 ? 9.914 0.035 2.869 1.00 75.81 99 ASP A N 1
ATOM 766 C CA . ASP A 1 99 ? 10.809 -0.289 1.752 1.00 75.81 99 ASP A CA 1
ATOM 767 C C . ASP A 1 99 ? 10.547 -1.703 1.182 1.00 75.81 99 ASP A C 1
ATOM 769 O O . ASP A 1 99 ? 10.867 -1.962 0.026 1.00 75.81 99 ASP A O 1
ATOM 773 N N . GLU A 1 100 ? 9.914 -2.597 1.949 1.00 79.75 100 GLU A N 1
ATOM 774 C CA . GLU A 1 100 ? 9.498 -3.934 1.496 1.00 79.75 100 GLU A CA 1
ATOM 775 C C . GLU A 1 100 ? 8.239 -3.885 0.621 1.00 79.75 100 GLU A C 1
ATOM 777 O O . GLU A 1 100 ? 8.133 -4.599 -0.380 1.00 79.75 100 GLU A O 1
ATOM 782 N N . SER A 1 101 ? 7.309 -2.984 0.950 1.00 81.69 101 SER A N 1
ATOM 783 C CA . SER A 1 101 ? 6.102 -2.738 0.155 1.00 81.69 101 SER A CA 1
ATOM 784 C C . SER A 1 101 ? 6.365 -1.994 -1.161 1.00 81.69 101 SER A C 1
ATOM 786 O O . SER A 1 101 ? 5.485 -1.937 -2.029 1.00 81.69 101 SER A O 1
ATOM 788 N N . PHE A 1 102 ? 7.578 -1.451 -1.327 1.00 89.06 102 PHE A N 1
ATOM 789 C CA . PHE A 1 102 ? 8.015 -0.714 -2.504 1.00 89.06 102 PHE A CA 1
ATOM 790 C C . PHE A 1 102 ? 9.027 -1.498 -3.347 1.00 89.06 102 PHE A C 1
ATOM 792 O O . PHE A 1 102 ? 10.193 -1.661 -2.985 1.00 89.06 102 PHE A O 1
ATOM 799 N N . LYS A 1 103 ? 8.615 -1.923 -4.544 1.00 92.62 103 LYS A N 1
ATOM 800 C CA . LYS A 1 103 ? 9.484 -2.626 -5.501 1.00 92.62 103 LYS A CA 1
ATOM 801 C C . LYS A 1 103 ? 9.560 -1.872 -6.825 1.00 92.62 103 LYS A C 1
ATOM 803 O O . LYS A 1 103 ? 8.614 -1.210 -7.245 1.00 92.62 103 LYS A O 1
ATOM 808 N N . VAL A 1 104 ? 10.711 -1.970 -7.488 1.00 94.69 104 VAL A N 1
ATOM 809 C CA . VAL A 1 104 ? 10.945 -1.377 -8.811 1.00 94.69 104 VAL A CA 1
ATOM 810 C C . VAL A 1 104 ? 11.349 -2.490 -9.764 1.00 94.69 104 VAL A C 1
ATOM 812 O O . VAL A 1 104 ? 12.390 -3.122 -9.572 1.00 94.69 104 VAL A O 1
ATOM 815 N N . PHE A 1 105 ? 10.531 -2.702 -10.786 1.00 95.69 105 PHE A N 1
ATOM 816 C CA . PHE A 1 105 ? 10.727 -3.701 -11.827 1.00 95.69 105 PHE A CA 1
ATOM 817 C C . PHE A 1 105 ? 11.137 -3.021 -13.126 1.00 95.69 105 PHE A C 1
ATOM 819 O O . PHE A 1 105 ? 10.634 -1.951 -13.470 1.00 95.69 105 PHE A O 1
ATOM 826 N N . THR A 1 106 ? 12.042 -3.645 -13.871 1.00 95.44 106 THR A N 1
ATOM 827 C CA . THR A 1 106 ? 12.464 -3.168 -15.193 1.00 95.44 106 THR A CA 1
ATOM 828 C C . THR A 1 106 ? 12.075 -4.184 -16.246 1.00 95.44 106 THR A C 1
ATOM 830 O O . THR A 1 106 ? 12.753 -5.195 -16.409 1.00 95.44 106 THR A O 1
ATOM 833 N N . VAL A 1 107 ? 11.003 -3.902 -16.982 1.00 95.50 107 VAL A N 1
ATOM 834 C CA . VAL A 1 107 ? 10.354 -4.888 -17.845 1.00 95.50 107 VAL A CA 1
ATOM 835 C C . VAL A 1 107 ? 10.510 -4.589 -19.329 1.00 95.50 107 VAL A C 1
ATOM 837 O O . VAL A 1 107 ? 10.490 -3.437 -19.778 1.00 95.50 107 VAL A O 1
ATOM 840 N N . SER A 1 108 ? 10.604 -5.663 -20.110 1.00 93.81 108 SER A N 1
ATOM 841 C CA . SER A 1 108 ? 10.510 -5.608 -21.566 1.00 93.81 108 SER A CA 1
ATOM 842 C C . SER A 1 108 ? 9.571 -6.692 -22.076 1.00 93.81 108 SER A C 1
ATOM 844 O O . SER A 1 108 ? 9.939 -7.859 -22.197 1.00 93.81 108 SER A O 1
ATOM 846 N N . SER A 1 109 ? 8.354 -6.291 -22.446 1.00 91.75 109 SER A N 1
ATOM 847 C CA . SER A 1 109 ? 7.377 -7.189 -23.073 1.00 91.75 109 SER A CA 1
ATOM 848 C C . SER A 1 109 ? 7.881 -7.733 -24.411 1.00 91.75 109 SER A C 1
ATOM 850 O O . SER A 1 109 ? 7.585 -8.864 -24.780 1.00 91.75 109 SER A O 1
ATOM 852 N N . LYS A 1 110 ? 8.681 -6.944 -25.141 1.00 91.94 110 LYS A N 1
ATOM 853 C CA . LYS A 1 110 ? 9.248 -7.349 -26.429 1.00 91.94 110 LYS A CA 1
ATOM 854 C C . LYS A 1 110 ? 10.240 -8.494 -26.265 1.00 91.94 110 LYS A C 1
ATOM 856 O O . LYS A 1 110 ? 10.156 -9.468 -27.009 1.00 91.94 110 LYS A O 1
ATOM 861 N N . GLU A 1 111 ? 11.164 -8.373 -25.318 1.00 92.12 111 GLU A N 1
ATOM 862 C CA . GLU A 1 111 ? 12.145 -9.423 -25.047 1.00 92.12 111 GLU A CA 1
ATOM 863 C C . GLU A 1 111 ? 11.503 -10.642 -24.381 1.00 92.12 111 GLU A C 1
ATOM 865 O O . GLU A 1 111 ? 11.884 -11.762 -24.696 1.00 92.12 111 GLU A O 1
ATOM 870 N N . PHE A 1 112 ? 10.459 -10.459 -23.569 1.00 92.69 112 PHE A N 1
ATOM 871 C CA . PHE A 1 112 ? 9.722 -11.584 -22.988 1.00 92.69 112 PHE A CA 1
ATOM 872 C C . PHE A 1 112 ? 9.013 -12.439 -24.043 1.00 92.69 112 PHE A C 1
ATOM 874 O O . PHE A 1 112 ? 9.011 -13.661 -23.939 1.00 92.69 112 PHE A O 1
ATOM 881 N N . LEU A 1 113 ? 8.446 -11.811 -25.079 1.00 91.19 113 LEU A N 1
ATOM 882 C CA . LEU A 1 113 ? 7.755 -12.522 -26.159 1.00 91.19 113 LEU A CA 1
ATOM 883 C C . LEU A 1 113 ? 8.704 -13.068 -27.233 1.00 91.19 113 LEU A C 1
ATOM 885 O O . LEU A 1 113 ? 8.431 -14.115 -27.810 1.00 91.19 113 LEU A O 1
ATOM 889 N N . LYS A 1 114 ? 9.782 -12.340 -27.562 1.00 87.69 114 LYS A N 1
ATOM 890 C CA . LYS A 1 114 ? 10.639 -12.640 -28.728 1.00 87.69 114 LYS A CA 1
ATOM 891 C C . LYS A 1 114 ? 12.031 -13.169 -28.380 1.00 87.69 114 LYS A C 1
ATOM 893 O O . LYS A 1 114 ? 12.732 -13.564 -29.306 1.00 87.69 114 LYS A O 1
ATOM 898 N N . LYS A 1 115 ? 12.434 -13.123 -27.105 1.00 84.94 115 LYS A N 1
ATOM 899 C CA . LYS A 1 115 ? 13.692 -13.646 -26.547 1.00 84.94 115 LYS A CA 1
ATOM 900 C C . LYS A 1 115 ? 14.919 -13.393 -27.438 1.00 84.94 115 LYS A C 1
ATOM 902 O O . LYS A 1 115 ? 15.526 -14.326 -27.953 1.00 84.94 115 LYS A O 1
ATOM 907 N N . LYS A 1 116 ? 15.262 -12.121 -27.681 1.00 83.44 116 LYS A N 1
ATOM 908 C CA . LYS A 1 116 ? 16.354 -11.758 -28.607 1.00 83.44 116 LYS A CA 1
ATOM 909 C C . LYS A 1 116 ? 17.675 -11.480 -27.899 1.00 83.44 116 LYS A C 1
ATOM 911 O O . LYS A 1 116 ? 18.729 -11.845 -28.404 1.00 83.44 116 LYS A O 1
ATOM 916 N N . ARG A 1 117 ? 17.622 -10.744 -26.793 1.00 84.56 117 ARG A N 1
ATOM 917 C CA . ARG A 1 117 ? 18.777 -10.180 -26.075 1.00 84.56 117 ARG A CA 1
ATOM 918 C C . ARG A 1 117 ? 18.754 -10.489 -24.585 1.00 84.56 117 ARG A C 1
ATOM 920 O O . ARG A 1 117 ? 19.797 -10.401 -23.944 1.00 84.56 117 ARG A O 1
ATOM 927 N N . LEU A 1 118 ? 17.580 -10.794 -24.042 1.00 88.50 118 LEU A N 1
ATOM 928 C CA . LEU A 1 118 ? 17.375 -11.099 -22.633 1.00 88.50 118 LEU A CA 1
ATOM 929 C C . LEU A 1 118 ? 16.805 -12.506 -22.479 1.00 88.50 118 LEU A C 1
ATOM 931 O O . LEU A 1 118 ? 15.972 -12.941 -23.278 1.00 88.50 118 LEU A O 1
ATOM 935 N N . GLU A 1 119 ? 17.235 -13.192 -21.423 1.00 89.75 119 GLU A N 1
ATOM 936 C CA . GLU A 1 119 ? 16.545 -14.388 -20.956 1.00 89.75 119 GLU A CA 1
ATOM 937 C C . GLU A 1 119 ? 15.211 -14.003 -20.317 1.00 89.75 119 GLU A C 1
ATOM 939 O O . GLU A 1 119 ? 14.989 -12.852 -19.936 1.00 89.75 119 GLU A O 1
ATOM 944 N N . ARG A 1 120 ? 14.299 -14.970 -20.185 1.00 88.94 120 ARG A N 1
ATOM 945 C CA . ARG A 1 120 ? 12.948 -14.703 -19.673 1.00 88.94 120 ARG A CA 1
ATOM 946 C C . ARG A 1 120 ? 12.984 -14.059 -18.282 1.00 88.94 120 ARG A C 1
ATOM 948 O O . ARG A 1 120 ? 12.273 -13.081 -18.052 1.00 88.94 120 ARG A O 1
ATOM 955 N N . ASP A 1 121 ? 13.865 -14.539 -17.410 1.00 89.75 121 ASP A N 1
ATOM 956 C CA . ASP A 1 121 ? 14.002 -14.050 -16.034 1.00 89.75 121 ASP A CA 1
ATOM 957 C C . ASP A 1 121 ? 14.590 -12.635 -15.956 1.00 89.75 121 ASP A C 1
ATOM 959 O O . ASP A 1 121 ? 14.206 -11.850 -15.086 1.00 89.75 121 ASP A O 1
ATOM 963 N N . ASP A 1 122 ? 15.440 -12.256 -16.916 1.00 91.06 122 ASP A N 1
ATOM 964 C CA . ASP A 1 122 ? 16.012 -10.905 -16.999 1.00 91.06 122 ASP A CA 1
ATOM 965 C C . ASP A 1 122 ? 14.950 -9.837 -17.300 1.00 91.06 122 ASP A C 1
ATOM 967 O O . ASP A 1 122 ? 15.157 -8.653 -17.031 1.00 91.06 122 ASP A O 1
ATOM 971 N N . THR A 1 123 ? 13.823 -10.232 -17.903 1.00 92.88 123 THR A N 1
ATOM 972 C CA . THR A 1 123 ? 12.726 -9.307 -18.228 1.00 92.88 123 THR A CA 1
ATOM 973 C C . THR A 1 123 ? 11.877 -8.949 -17.017 1.00 92.88 123 THR A C 1
ATOM 975 O O . THR A 1 123 ? 11.047 -8.050 -17.116 1.00 92.88 123 THR A O 1
ATOM 978 N N . GLU A 1 124 ? 12.040 -9.673 -15.906 1.00 95.19 124 GLU A N 1
ATOM 979 C CA . GLU A 1 124 ? 11.317 -9.510 -14.639 1.00 95.19 124 GLU A CA 1
ATOM 980 C C . GLU A 1 124 ? 9.791 -9.637 -14.705 1.00 95.19 124 GLU A C 1
ATOM 982 O O . GLU A 1 124 ? 9.129 -9.561 -13.673 1.00 95.19 124 GLU A O 1
ATOM 987 N N . ILE A 1 125 ? 9.224 -9.903 -15.883 1.00 95.12 125 ILE A N 1
ATOM 988 C CA . ILE A 1 125 ? 7.811 -10.244 -16.040 1.00 95.12 125 ILE A CA 1
ATOM 989 C C . ILE A 1 125 ? 7.456 -11.515 -15.250 1.00 95.12 125 ILE A C 1
ATOM 991 O O . ILE A 1 125 ? 6.422 -11.481 -14.589 1.00 95.12 125 ILE A O 1
ATOM 995 N N . PRO A 1 126 ? 8.291 -12.578 -15.198 1.00 95.62 126 PRO A N 1
ATOM 996 C CA . PRO A 1 126 ? 8.028 -13.716 -14.312 1.00 95.62 126 PRO A CA 1
ATOM 997 C C . PRO A 1 126 ? 7.876 -13.323 -12.838 1.00 95.62 126 PRO A C 1
ATOM 999 O O . PRO A 1 126 ? 6.962 -13.797 -12.180 1.00 95.62 126 PRO A O 1
ATOM 1002 N N . LYS A 1 127 ? 8.687 -12.378 -12.341 1.00 94.88 127 LYS A N 1
ATOM 1003 C CA . LYS A 1 127 ? 8.595 -11.887 -10.953 1.00 94.88 127 LYS A CA 1
ATOM 1004 C C . LYS A 1 127 ? 7.294 -11.121 -10.693 1.00 94.88 127 LYS A C 1
ATOM 1006 O O . LYS A 1 127 ? 6.768 -11.147 -9.588 1.00 94.88 127 LYS A O 1
ATOM 1011 N N . LEU A 1 128 ? 6.773 -10.413 -11.701 1.00 94.00 128 LEU A N 1
ATOM 1012 C CA . LEU A 1 128 ? 5.452 -9.782 -11.611 1.00 94.00 128 LEU A CA 1
ATOM 1013 C C . LEU A 1 128 ? 4.328 -10.824 -11.602 1.00 94.00 128 LEU A C 1
ATOM 1015 O O . LEU A 1 128 ? 3.335 -10.623 -10.911 1.00 94.00 128 LEU A O 1
ATOM 1019 N N . GLN A 1 129 ? 4.472 -11.913 -12.364 1.00 94.00 129 GLN A N 1
ATOM 1020 C CA . GLN A 1 129 ? 3.512 -13.021 -12.362 1.00 94.00 129 GLN A CA 1
ATOM 1021 C C . GLN A 1 129 ? 3.498 -13.735 -11.009 1.00 94.00 129 GLN A C 1
ATOM 1023 O O . GLN A 1 129 ? 2.422 -13.911 -10.454 1.00 94.00 129 GLN A O 1
ATOM 1028 N N . GLU A 1 130 ? 4.674 -14.053 -10.465 1.00 94.19 130 GLU A N 1
ATOM 1029 C CA . GLU A 1 130 ? 4.853 -14.619 -9.122 1.00 94.19 130 GLU A CA 1
ATOM 1030 C C . GLU A 1 130 ? 4.184 -13.736 -8.064 1.00 94.19 130 GLU A C 1
ATOM 1032 O O . GLU A 1 130 ? 3.321 -14.200 -7.334 1.00 94.19 130 GLU A O 1
ATOM 1037 N N . PHE A 1 131 ? 4.446 -12.425 -8.083 1.00 91.31 131 PHE A N 1
ATOM 1038 C CA . PHE A 1 131 ? 3.797 -11.494 -7.159 1.00 91.31 131 PHE A CA 1
ATOM 1039 C C . PHE A 1 131 ? 2.260 -11.488 -7.267 1.00 91.31 131 PHE A C 1
ATOM 1041 O O . PHE A 1 131 ? 1.568 -11.409 -6.255 1.00 91.31 131 PHE A O 1
ATOM 1048 N N . LEU A 1 132 ? 1.699 -11.552 -8.481 1.00 89.50 132 LEU A N 1
ATOM 1049 C CA . LEU A 1 132 ? 0.244 -11.654 -8.652 1.00 89.50 132 LEU A CA 1
ATOM 1050 C C . LEU A 1 132 ? -0.307 -12.986 -8.131 1.00 89.50 132 LEU A C 1
ATOM 1052 O O . LEU A 1 132 ? -1.430 -13.025 -7.630 1.00 89.50 132 LEU A O 1
ATOM 1056 N N . GLN A 1 133 ? 0.468 -14.057 -8.266 1.00 88.62 133 GLN A N 1
ATOM 1057 C CA . GLN A 1 133 ? 0.112 -15.388 -7.799 1.00 88.62 133 GLN A CA 1
ATOM 1058 C C . GLN A 1 133 ? 0.109 -15.436 -6.267 1.00 88.62 133 GLN A C 1
ATOM 1060 O O . GLN A 1 133 ? -0.906 -15.810 -5.688 1.00 88.62 133 GLN A O 1
ATOM 1065 N N . ASP A 1 134 ? 1.142 -14.886 -5.624 1.00 87.06 134 ASP A N 1
ATOM 1066 C CA . ASP A 1 134 ? 1.228 -14.740 -4.166 1.00 87.06 134 ASP A CA 1
ATOM 1067 C C . ASP A 1 134 ? 0.030 -13.965 -3.591 1.00 87.06 134 ASP A C 1
ATOM 1069 O O . ASP A 1 134 ? -0.558 -14.350 -2.578 1.00 87.06 134 ASP A O 1
ATOM 1073 N N . LEU A 1 135 ? -0.381 -12.875 -4.255 1.00 82.50 135 LEU A N 1
ATOM 1074 C CA . LEU A 1 135 ? -1.559 -12.107 -3.839 1.00 82.50 135 LEU A CA 1
ATOM 1075 C C .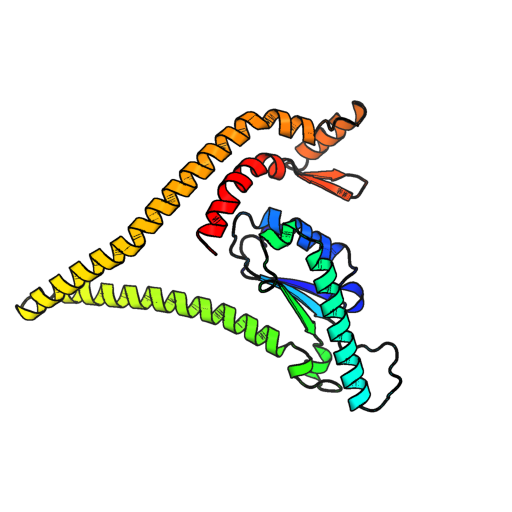 LEU A 1 135 ? -2.848 -12.941 -3.894 1.00 82.50 135 LEU A C 1
ATOM 1077 O O . LEU A 1 135 ? -3.718 -12.798 -3.031 1.00 82.50 135 LEU A O 1
ATOM 1081 N N . ASN A 1 136 ? -2.985 -13.798 -4.904 1.00 82.19 136 ASN A N 1
ATOM 1082 C CA . ASN A 1 136 ? -4.144 -14.670 -5.061 1.00 82.19 136 ASN A CA 1
ATOM 1083 C C . ASN A 1 136 ? -4.126 -15.853 -4.074 1.00 82.19 136 ASN A C 1
ATOM 1085 O O . ASN A 1 136 ? -5.175 -16.265 -3.568 1.00 82.19 136 ASN A O 1
ATOM 1089 N N . ASP A 1 137 ? -2.945 -16.376 -3.760 1.00 77.69 137 ASP A N 1
ATOM 1090 C CA . ASP A 1 137 ? -2.776 -17.498 -2.838 1.00 77.69 137 ASP A CA 1
ATOM 1091 C C . ASP A 1 137 ? -3.091 -17.078 -1.394 1.00 77.69 137 ASP A C 1
ATOM 1093 O O . ASP A 1 137 ? -3.888 -17.743 -0.730 1.00 77.69 137 ASP A O 1
ATOM 1097 N N . CYS A 1 138 ? -2.629 -15.900 -0.953 1.00 69.56 138 CYS A N 1
ATOM 1098 C CA . CYS A 1 138 ? -3.017 -15.303 0.336 1.00 69.56 138 CYS A CA 1
ATOM 1099 C C . CYS A 1 138 ? -4.546 -15.177 0.500 1.00 69.56 138 CYS A C 1
ATOM 1101 O O . CYS A 1 138 ? -5.109 -15.421 1.577 1.00 69.56 138 CYS A O 1
ATOM 1103 N N . HIS A 1 139 ? -5.246 -14.805 -0.578 1.00 69.19 139 HIS A N 1
ATOM 1104 C CA . HIS A 1 139 ? -6.707 -14.738 -0.578 1.00 69.19 139 HIS A CA 1
ATOM 1105 C C . HIS A 1 139 ? -7.335 -16.129 -0.390 1.00 69.19 139 HIS A C 1
ATOM 1107 O O . HIS A 1 139 ? -8.269 -16.298 0.400 1.00 69.19 139 HIS A O 1
ATOM 1113 N N . SER A 1 140 ? -6.782 -17.133 -1.071 1.00 71.81 140 SER A N 1
ATOM 1114 C CA . SER A 1 140 ? -7.239 -18.522 -1.009 1.00 71.81 140 SER A CA 1
ATOM 1115 C C . SER A 1 140 ? -7.018 -19.143 0.372 1.00 71.81 140 SER A C 1
ATOM 1117 O O . SER A 1 140 ? -7.917 -19.798 0.895 1.00 71.81 140 SER A O 1
ATOM 1119 N N . GLU A 1 141 ? -5.874 -18.898 1.016 1.00 74.56 141 GLU A N 1
ATOM 1120 C CA . GLU A 1 141 ? -5.592 -19.374 2.378 1.00 74.56 141 GLU A CA 1
ATOM 1121 C C . GLU A 1 141 ? -6.599 -18.842 3.399 1.00 74.56 141 GLU A C 1
ATOM 1123 O O . GLU A 1 141 ? -7.143 -19.603 4.203 1.00 74.56 141 GLU A O 1
ATOM 1128 N N . THR A 1 142 ? -6.911 -17.546 3.325 1.00 74.62 142 THR A N 1
ATOM 1129 C CA . THR A 1 142 ? -7.912 -16.923 4.200 1.00 74.62 142 THR A CA 1
ATOM 1130 C C . THR A 1 142 ? -9.287 -17.565 3.998 1.00 74.62 142 THR A C 1
ATOM 1132 O O . THR A 1 142 ? -9.971 -17.915 4.965 1.00 74.62 142 THR A O 1
ATOM 1135 N N . LEU A 1 143 ? -9.688 -17.776 2.741 1.00 73.88 143 LEU A N 1
ATOM 1136 C CA . LEU A 1 143 ? -10.953 -18.426 2.401 1.00 73.88 143 LEU A CA 1
ATOM 1137 C C . LEU A 1 143 ? -10.999 -19.883 2.882 1.00 73.88 143 LEU A C 1
ATOM 1139 O O . LEU A 1 143 ? -12.025 -20.329 3.406 1.00 73.88 143 LEU A O 1
ATOM 1143 N N . ASN A 1 144 ? -9.888 -20.609 2.766 1.00 77.19 144 ASN A N 1
ATOM 1144 C CA . ASN A 1 144 ? -9.747 -21.979 3.247 1.00 77.19 144 ASN A CA 1
ATOM 1145 C C . ASN A 1 144 ? -9.841 -22.052 4.773 1.00 77.19 144 ASN A C 1
ATOM 1147 O O . ASN A 1 144 ? -10.538 -22.922 5.295 1.00 77.19 144 ASN A O 1
ATOM 1151 N N . TYR A 1 145 ? -9.225 -21.114 5.495 1.00 77.06 145 TYR A N 1
ATOM 1152 C CA . TYR A 1 145 ? -9.328 -21.034 6.952 1.00 77.06 145 TYR A CA 1
ATOM 1153 C C . TYR A 1 145 ? -10.777 -20.808 7.406 1.00 77.06 145 TYR A C 1
ATOM 1155 O O . TYR A 1 145 ? -11.296 -21.544 8.250 1.00 77.06 145 TYR A O 1
ATOM 1163 N N . VAL A 1 146 ? -11.471 -19.839 6.794 1.00 78.62 146 VAL A N 1
ATOM 1164 C CA . VAL A 1 146 ? -12.888 -19.549 7.082 1.00 78.62 146 VAL A CA 1
ATOM 1165 C C . VAL A 1 146 ? -13.775 -20.756 6.760 1.00 78.62 146 VAL A C 1
ATOM 1167 O O . VAL A 1 146 ? -14.656 -21.118 7.546 1.00 78.62 146 VAL A O 1
ATOM 1170 N N . SER A 1 147 ? -13.522 -21.418 5.632 1.00 77.31 147 SER A N 1
ATOM 1171 C CA . SER A 1 147 ? -14.269 -22.605 5.208 1.00 77.31 147 SER A CA 1
ATOM 1172 C C . SER A 1 147 ? -14.017 -23.803 6.127 1.00 77.31 147 SER A C 1
ATOM 1174 O O . SER A 1 147 ? -14.962 -24.503 6.491 1.00 77.31 147 SER A O 1
ATOM 1176 N N . GLY A 1 148 ? -12.777 -24.003 6.579 1.00 78.62 148 GLY A N 1
ATOM 1177 C CA . GLY A 1 148 ? -12.405 -25.040 7.541 1.00 78.62 148 GLY A CA 1
ATOM 1178 C C . GLY A 1 148 ? -13.075 -24.836 8.899 1.00 78.62 148 GLY A C 1
ATOM 1179 O O . GLY A 1 148 ? -13.689 -25.763 9.433 1.00 78.62 148 GLY A O 1
ATOM 1180 N N . ALA A 1 149 ? -13.059 -23.605 9.421 1.00 79.06 149 ALA A N 1
ATOM 1181 C CA . ALA A 1 149 ? -13.774 -23.253 10.648 1.00 79.06 149 ALA A CA 1
ATOM 1182 C C . ALA A 1 149 ? -15.284 -23.522 10.519 1.00 79.06 149 ALA A C 1
ATOM 1184 O O . ALA A 1 149 ? -15.891 -24.137 11.401 1.00 79.06 149 ALA A O 1
ATOM 1185 N N . ARG A 1 150 ? -15.887 -23.139 9.383 1.00 77.38 150 ARG A N 1
ATOM 1186 C CA . ARG A 1 150 ? -17.294 -23.430 9.066 1.00 77.38 150 ARG A CA 1
ATOM 1187 C C . ARG A 1 150 ? -17.577 -24.934 8.981 1.00 77.38 150 ARG A C 1
ATOM 1189 O O . ARG A 1 150 ? -18.634 -25.374 9.438 1.00 77.38 150 ARG A O 1
ATOM 1196 N N . GLY A 1 151 ? -16.655 -25.723 8.434 1.00 79.38 151 GLY A N 1
ATOM 1197 C CA . GLY A 1 151 ? -16.751 -27.182 8.376 1.00 79.38 151 GLY A CA 1
ATOM 1198 C C . GLY A 1 151 ? -16.802 -27.811 9.768 1.00 79.38 151 GLY A C 1
ATOM 1199 O O . GLY A 1 151 ? -17.721 -28.571 10.066 1.00 79.38 151 GLY A O 1
ATOM 12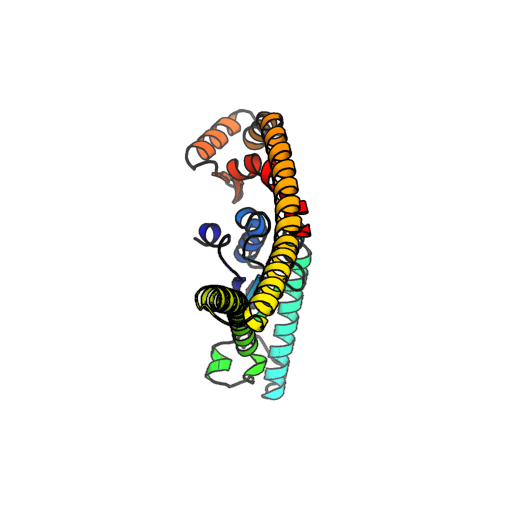00 N N . ILE A 1 152 ? -15.887 -27.417 10.659 1.00 77.50 152 ILE A N 1
ATOM 1201 C CA . ILE A 1 152 ? -15.867 -27.876 12.059 1.00 77.50 152 ILE A CA 1
ATOM 1202 C C . ILE A 1 152 ? -17.171 -27.500 12.777 1.00 77.50 152 ILE A C 1
ATOM 1204 O O . ILE A 1 152 ? -17.778 -28.342 13.436 1.00 77.50 152 ILE A O 1
ATOM 1208 N N . LEU A 1 153 ? -17.643 -26.261 12.611 1.00 75.56 153 LEU A N 1
ATOM 1209 C CA . LEU A 1 153 ? -18.931 -25.806 13.151 1.00 75.56 153 LEU A CA 1
ATOM 1210 C C . LEU A 1 153 ? -20.101 -26.668 12.660 1.00 75.56 153 LEU A C 1
ATOM 1212 O O . LEU A 1 153 ? -20.960 -27.056 13.452 1.00 75.56 153 LEU A O 1
ATOM 1216 N N . SER A 1 154 ? -20.111 -27.007 11.370 1.00 79.44 154 SER A N 1
ATOM 1217 C CA . SER A 1 154 ? -21.147 -27.850 10.763 1.00 79.44 154 SER A CA 1
ATOM 1218 C C . SER A 1 154 ? -21.112 -29.277 11.320 1.00 79.44 154 SER A C 1
ATOM 1220 O O . SER A 1 154 ? -22.164 -29.852 11.594 1.00 79.44 154 SER A O 1
ATOM 1222 N N . LEU A 1 155 ? -19.917 -29.832 11.559 1.00 75.88 155 LEU A N 1
ATOM 1223 C CA . LEU A 1 155 ? -19.745 -31.142 12.196 1.00 75.88 155 LEU A CA 1
ATOM 1224 C C . LEU A 1 155 ? -20.250 -31.142 13.643 1.00 75.88 155 LEU A C 1
ATOM 1226 O O . LEU A 1 155 ? -20.970 -32.059 14.034 1.00 75.88 155 LEU A O 1
ATOM 1230 N N . ILE A 1 156 ? -19.936 -30.098 14.418 1.00 72.31 156 ILE A N 1
ATOM 1231 C CA . ILE A 1 156 ? -20.430 -29.933 15.795 1.00 72.31 156 ILE A CA 1
ATOM 1232 C C . ILE A 1 156 ? -21.964 -29.883 15.811 1.00 72.31 156 ILE A C 1
ATOM 1234 O O . ILE A 1 156 ? -22.594 -30.588 16.598 1.00 72.31 156 ILE A O 1
ATOM 1238 N N . GLN A 1 157 ? -22.569 -29.093 14.919 1.00 74.12 157 GLN A N 1
ATOM 1239 C CA . GLN A 1 157 ? -24.028 -28.977 14.805 1.00 74.12 157 GLN A CA 1
ATOM 1240 C C . GLN A 1 157 ? -24.698 -30.266 14.314 1.00 74.12 157 GLN A C 1
ATOM 1242 O O . GLN A 1 157 ? -25.808 -30.590 14.736 1.00 74.12 157 GLN A O 1
ATOM 1247 N N . GLY A 1 158 ? -24.051 -31.008 13.415 1.00 74.12 158 GLY A N 1
ATOM 1248 C CA . GLY A 1 158 ? -24.541 -32.304 12.955 1.00 74.12 158 GLY A CA 1
ATOM 1249 C C . GLY A 1 158 ? -24.508 -33.356 14.064 1.00 74.12 158 GLY A C 1
ATOM 1250 O O . GLY A 1 158 ? -25.479 -34.091 14.242 1.00 74.12 158 GLY A O 1
ATOM 1251 N N . ALA A 1 159 ? -23.423 -33.393 14.844 1.00 68.19 159 ALA A N 1
ATOM 1252 C CA . ALA A 1 159 ? -23.266 -34.306 15.973 1.00 68.19 159 ALA A CA 1
ATOM 1253 C C . ALA A 1 159 ? -24.285 -34.034 17.090 1.00 68.19 159 ALA A C 1
ATOM 1255 O O . ALA A 1 159 ? -24.800 -34.979 17.677 1.00 68.19 159 ALA A O 1
ATOM 1256 N N . SER A 1 160 ? -24.646 -32.769 17.339 1.00 64.19 160 SER A N 1
ATOM 1257 C CA . SER A 1 160 ? -25.642 -32.407 18.358 1.00 64.19 160 SER A CA 1
ATOM 1258 C C . SER A 1 160 ? -27.087 -32.784 18.006 1.00 64.19 160 SER A C 1
ATOM 1260 O O . SER A 1 160 ? -27.960 -32.664 18.856 1.00 64.19 160 SER A O 1
ATOM 1262 N N . ARG A 1 161 ? -27.366 -33.184 16.755 1.00 69.50 161 ARG A N 1
ATOM 1263 C CA . ARG A 1 161 ? -28.720 -33.515 16.265 1.00 69.50 161 ARG A CA 1
ATOM 1264 C C . ARG A 1 161 ? -29.016 -35.018 16.199 1.00 69.50 161 ARG A C 1
ATOM 1266 O O . ARG A 1 161 ? -30.124 -35.383 15.822 1.00 69.50 161 ARG A O 1
ATOM 1273 N N . ARG A 1 162 ? -28.049 -35.888 16.506 1.00 63.53 162 ARG A N 1
ATOM 1274 C CA . ARG A 1 162 ? -28.235 -37.349 16.502 1.00 63.53 162 ARG A CA 1
ATOM 1275 C C . ARG A 1 162 ? -28.186 -37.862 17.941 1.00 63.53 162 ARG A C 1
ATOM 1277 O O . ARG A 1 162 ? -27.144 -37.763 18.580 1.00 63.53 162 ARG A O 1
ATOM 1284 N N . GLU A 1 163 ? -29.300 -38.382 18.447 1.00 56.94 163 GLU A N 1
ATOM 1285 C CA . GLU A 1 163 ? -29.382 -38.976 19.788 1.00 56.94 163 GLU A CA 1
ATOM 1286 C C . GLU A 1 163 ? -28.626 -40.318 19.871 1.00 56.94 163 GLU A C 1
ATOM 1288 O O . GLU A 1 163 ? -28.562 -41.066 18.894 1.00 56.94 163 GLU A O 1
ATOM 1293 N N . GLY A 1 164 ? -28.057 -40.612 21.050 1.00 59.75 164 GLY A N 1
ATOM 1294 C CA . GLY A 1 164 ? -27.512 -41.926 21.425 1.00 59.75 164 GLY A CA 1
ATOM 1295 C C . GLY A 1 164 ? -25.982 -42.056 21.366 1.00 59.75 164 GLY A C 1
ATOM 1296 O O . GLY A 1 164 ? -25.433 -42.344 20.305 1.00 59.75 164 GLY A O 1
ATOM 1297 N N . ASP A 1 165 ? -25.306 -41.793 22.495 1.00 60.34 165 ASP A N 1
ATOM 1298 C CA . ASP A 1 165 ? -24.066 -42.420 23.023 1.00 60.34 165 ASP A CA 1
ATOM 1299 C C . ASP A 1 165 ? -23.364 -41.460 24.005 1.00 60.34 165 ASP A C 1
ATOM 1301 O O . ASP A 1 165 ? -23.059 -40.318 23.651 1.00 60.34 165 ASP A O 1
ATOM 1305 N N . ASP A 1 166 ? -23.017 -41.924 25.211 1.00 63.47 166 ASP A N 1
ATOM 1306 C CA . ASP A 1 166 ? -22.314 -41.125 26.236 1.00 63.47 166 ASP A CA 1
ATOM 1307 C C . ASP A 1 166 ? -20.981 -40.531 25.740 1.00 63.47 166 ASP A C 1
ATOM 1309 O O . ASP A 1 166 ? -20.611 -39.404 26.088 1.00 63.47 166 ASP A O 1
ATOM 1313 N N . ILE A 1 167 ? -20.291 -41.243 24.842 1.00 65.44 167 ILE A N 1
ATOM 1314 C CA . ILE A 1 167 ? -19.048 -40.787 24.202 1.00 65.44 167 ILE A CA 1
ATOM 1315 C C . ILE A 1 167 ? -19.300 -39.539 23.336 1.00 65.44 167 ILE A C 1
ATOM 1317 O O . ILE A 1 167 ? -18.501 -38.600 23.358 1.00 65.44 167 ILE A O 1
ATOM 1321 N N . LYS A 1 168 ? -20.430 -39.468 22.617 1.00 67.31 168 LYS A N 1
ATOM 1322 C CA . LYS A 1 168 ? -20.780 -38.304 21.779 1.00 67.31 168 LYS A CA 1
ATOM 1323 C C . LYS A 1 168 ? -21.057 -37.073 22.635 1.00 67.31 168 LYS A C 1
ATOM 1325 O O . LYS A 1 168 ? -20.620 -35.978 22.285 1.00 67.31 168 LYS A O 1
ATOM 1330 N N . THR A 1 169 ? -21.706 -37.252 23.784 1.00 72.75 169 THR A N 1
ATOM 1331 C CA . THR A 1 169 ? -21.987 -36.170 24.739 1.00 72.75 169 THR A CA 1
ATOM 1332 C C . THR A 1 169 ? -20.703 -35.599 25.345 1.00 72.75 169 THR A C 1
ATOM 1334 O O . THR A 1 169 ? -20.560 -34.377 25.456 1.00 72.75 169 THR A O 1
ATOM 1337 N N . ALA A 1 170 ? -19.739 -36.456 25.699 1.00 77.62 170 ALA A N 1
ATOM 1338 C CA . ALA A 1 170 ? -18.434 -36.028 26.201 1.00 77.62 170 ALA A CA 1
ATOM 1339 C C . ALA A 1 170 ? -17.641 -35.248 25.137 1.00 77.62 170 ALA A C 1
ATOM 1341 O O . ALA A 1 170 ? -17.177 -34.134 25.398 1.00 77.62 170 ALA A O 1
ATOM 1342 N N . VAL A 1 171 ? -17.558 -35.782 23.914 1.00 75.44 171 VAL A N 1
ATOM 1343 C CA . VAL A 1 171 ? -16.880 -35.125 22.784 1.00 75.44 171 VAL A CA 1
ATOM 1344 C C . VAL A 1 171 ? -17.541 -33.786 22.443 1.00 75.44 171 VAL A C 1
ATOM 1346 O O . VAL A 1 171 ? -16.845 -32.787 22.259 1.00 75.44 171 VAL A O 1
ATOM 1349 N N . TYR A 1 172 ? -18.874 -33.719 22.433 1.00 74.81 172 TYR A N 1
ATOM 1350 C CA . TYR A 1 172 ? -19.615 -32.480 22.199 1.00 74.81 172 TYR A CA 1
ATOM 1351 C C . TYR A 1 172 ? -19.293 -31.402 23.243 1.00 74.81 172 TYR A C 1
ATOM 1353 O O . TYR A 1 172 ? -19.005 -30.263 22.875 1.00 74.81 172 TYR A O 1
ATOM 1361 N N . LYS A 1 173 ? -19.273 -31.748 24.539 1.00 81.94 173 LYS A N 1
ATOM 1362 C CA . LYS A 1 173 ? -18.915 -30.802 25.612 1.00 81.94 173 LYS A CA 1
ATOM 1363 C C . LYS A 1 173 ? -17.492 -30.262 25.445 1.00 81.94 173 LYS A C 1
ATOM 1365 O O . LYS A 1 173 ? -17.286 -29.054 25.575 1.00 81.94 173 LYS A O 1
ATOM 1370 N N . VAL A 1 174 ? -16.531 -31.128 25.109 1.00 84.69 174 VAL A N 1
ATOM 1371 C CA . VAL A 1 174 ? -15.135 -30.729 24.849 1.00 84.69 174 VAL A CA 1
ATOM 1372 C C . VAL A 1 174 ? -15.053 -29.772 23.659 1.00 84.69 174 VAL A C 1
ATOM 1374 O O . VAL A 1 174 ? -14.428 -28.715 23.762 1.00 84.69 174 VAL A O 1
ATOM 1377 N N . LEU A 1 175 ? -15.721 -30.094 22.548 1.00 78.19 175 LEU A N 1
ATOM 1378 C CA . LEU A 1 175 ? -15.741 -29.248 21.352 1.00 78.19 175 LEU A CA 1
ATOM 1379 C C . LEU A 1 175 ? -16.415 -27.899 21.613 1.00 78.19 175 LEU A C 1
ATOM 1381 O O . LEU A 1 175 ? -15.885 -26.864 21.214 1.00 78.19 175 LEU A O 1
ATOM 1385 N N . GLN A 1 176 ? -17.538 -27.885 22.331 1.00 81.38 176 GLN A N 1
ATOM 1386 C CA . GLN A 1 176 ? -18.241 -26.654 22.683 1.00 81.38 176 GLN A CA 1
ATOM 1387 C C . GLN A 1 176 ? -17.385 -25.759 23.589 1.00 81.38 176 GLN A C 1
ATOM 1389 O O . GLN A 1 176 ? -17.340 -24.544 23.389 1.00 81.38 176 GLN A O 1
ATOM 1394 N N . GLN A 1 177 ? -16.677 -26.342 24.562 1.00 86.50 177 GLN A N 1
ATOM 1395 C CA . GLN A 1 177 ? -15.779 -25.584 25.428 1.00 86.50 177 GLN A CA 1
ATOM 1396 C C . GLN A 1 177 ? -14.577 -25.035 24.659 1.00 86.50 177 GLN A C 1
ATOM 1398 O O . GLN A 1 177 ? -14.241 -23.863 24.814 1.00 86.50 177 GLN A O 1
ATOM 1403 N N . LYS A 1 178 ? -13.965 -25.845 23.787 1.00 86.12 178 LYS A N 1
ATOM 1404 C CA . LYS A 1 178 ? -12.867 -25.395 22.925 1.00 86.12 178 LYS A CA 1
ATOM 1405 C C . LYS A 1 178 ? -13.321 -24.257 22.012 1.00 86.12 178 LYS A C 1
ATOM 1407 O O . LYS A 1 178 ? -12.643 -23.242 21.940 1.00 86.12 178 LYS A O 1
ATOM 1412 N N . MET A 1 179 ? -14.497 -24.379 21.398 1.00 81.94 179 MET A N 1
ATOM 1413 C CA . MET A 1 179 ? -15.086 -23.329 20.566 1.00 81.94 179 MET A CA 1
ATOM 1414 C C . MET A 1 179 ? -15.317 -22.035 21.353 1.00 81.94 179 MET A C 1
ATOM 1416 O O . MET A 1 179 ? -14.955 -20.970 20.867 1.00 81.94 179 MET A O 1
ATOM 1420 N N . ARG A 1 180 ? -15.872 -22.108 22.573 1.00 87.44 180 ARG A N 1
ATOM 1421 C CA . ARG A 1 180 ? -16.027 -20.931 23.446 1.00 87.44 180 ARG A CA 1
ATOM 1422 C C . ARG A 1 180 ? -14.682 -20.277 23.760 1.00 87.44 180 ARG A C 1
ATOM 1424 O O . ARG A 1 180 ? -14.559 -19.066 23.619 1.00 87.44 180 ARG A O 1
ATOM 1431 N N . ASN A 1 181 ? -13.678 -21.073 24.123 1.00 88.75 181 ASN A N 1
ATOM 1432 C CA . ASN A 1 181 ? -12.343 -20.574 24.444 1.00 88.75 181 ASN A CA 1
ATOM 1433 C C . ASN A 1 181 ? -11.677 -19.895 23.233 1.00 88.75 181 ASN A C 1
ATOM 1435 O O . ASN A 1 181 ? -11.145 -18.798 23.372 1.00 88.75 181 ASN A O 1
ATOM 1439 N N . GLU A 1 182 ? -11.719 -20.515 22.048 1.00 84.50 182 GLU A N 1
ATOM 1440 C CA . GLU A 1 182 ? -11.172 -19.921 20.818 1.00 84.50 182 GLU A CA 1
ATOM 1441 C C . GLU A 1 182 ? -11.946 -18.663 20.400 1.00 84.50 182 GLU A C 1
ATOM 1443 O O . GLU A 1 182 ? -11.345 -17.657 20.029 1.00 84.50 182 GLU A O 1
ATOM 1448 N N . LEU A 1 183 ? -13.276 -18.666 20.536 1.00 87.31 183 LEU A N 1
ATOM 1449 C CA . LEU A 1 183 ? -14.096 -17.491 20.251 1.00 87.31 183 LEU A CA 1
ATOM 1450 C C . LEU A 1 183 ? -13.770 -16.332 21.199 1.00 87.31 183 LEU A C 1
ATOM 1452 O O . LEU A 1 183 ? -13.698 -15.190 20.753 1.00 87.31 183 LEU A O 1
ATOM 1456 N N . ASP A 1 184 ? -13.516 -16.601 22.478 1.00 91.12 184 ASP A N 1
ATOM 1457 C CA . ASP A 1 184 ? -13.103 -15.576 23.438 1.00 91.12 184 ASP A CA 1
ATOM 1458 C C . ASP A 1 184 ? -11.711 -15.009 23.140 1.00 91.12 184 ASP A C 1
ATOM 1460 O O . ASP A 1 184 ? -11.507 -13.802 23.303 1.00 91.12 184 ASP A O 1
ATOM 1464 N N . LYS A 1 185 ? -10.776 -15.836 22.648 1.00 90.12 185 LYS A N 1
ATOM 1465 C CA . LYS A 1 185 ? -9.453 -15.374 22.190 1.00 90.12 185 LYS A CA 1
ATOM 1466 C C . LYS A 1 185 ? -9.544 -14.401 21.018 1.00 90.12 185 LYS A C 1
ATOM 1468 O O . LYS A 1 185 ? -8.693 -13.532 20.912 1.00 90.12 185 LYS A O 1
ATOM 1473 N N . VAL A 1 186 ? -10.568 -14.512 20.169 1.00 88.50 186 VAL A N 1
ATOM 1474 C CA . VAL A 1 186 ? -10.816 -13.556 19.074 1.00 88.50 186 VAL A CA 1
ATOM 1475 C C . VAL A 1 186 ? -11.628 -12.356 19.565 1.00 88.50 186 VAL A C 1
ATOM 1477 O O . VAL A 1 186 ? -11.306 -11.200 19.288 1.00 88.50 186 VAL A O 1
ATOM 1480 N N . ARG A 1 187 ? -12.691 -12.611 20.333 1.00 91.62 187 ARG A N 1
ATOM 1481 C CA . ARG A 1 187 ? -13.658 -11.595 20.759 1.00 91.62 187 ARG A CA 1
ATOM 1482 C C . ARG A 1 187 ? -13.041 -10.548 21.680 1.00 91.62 187 ARG A C 1
ATOM 1484 O O . ARG A 1 187 ? -13.406 -9.380 21.563 1.00 91.62 187 ARG A O 1
ATOM 1491 N N . LYS A 1 188 ? -12.164 -10.944 22.610 1.00 93.88 188 LYS A N 1
ATOM 1492 C CA . LYS A 1 188 ? -11.548 -10.014 23.571 1.00 93.88 188 LYS A CA 1
ATOM 1493 C C . LYS A 1 188 ? -10.640 -8.987 22.872 1.00 93.88 188 LYS A C 1
ATOM 1495 O O . LYS A 1 188 ? -10.980 -7.805 22.961 1.00 93.88 188 LYS A O 1
ATOM 1500 N N . PRO A 1 189 ? -9.618 -9.381 22.082 1.00 91.94 189 PRO A N 1
ATOM 1501 C CA . PRO A 1 189 ? -8.805 -8.426 21.327 1.00 91.94 189 PRO A CA 1
ATOM 1502 C C . PRO A 1 189 ? -9.629 -7.553 20.381 1.00 91.94 189 PRO A C 1
ATOM 1504 O O . PRO A 1 189 ? -9.374 -6.355 20.282 1.00 91.94 189 PRO A O 1
ATOM 1507 N N . MET A 1 190 ? -10.656 -8.115 19.728 1.00 91.12 190 MET 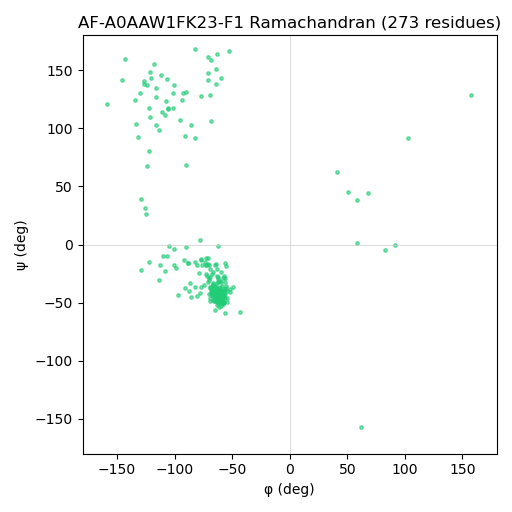A N 1
ATOM 1508 C CA . MET A 1 190 ? -11.532 -7.354 18.830 1.00 91.12 190 MET A CA 1
ATOM 1509 C C . MET A 1 190 ? -12.307 -6.260 19.576 1.00 91.12 190 MET A C 1
ATOM 1511 O O . MET A 1 190 ? -12.390 -5.126 19.110 1.00 91.12 190 MET A O 1
ATOM 1515 N N . LYS A 1 191 ? -12.855 -6.567 20.760 1.00 95.25 191 LYS A N 1
ATOM 1516 C CA . LYS A 1 191 ? -13.539 -5.574 21.604 1.00 95.25 191 LYS A CA 1
ATOM 1517 C C . LYS A 1 191 ? -12.591 -4.485 22.092 1.00 95.25 191 LYS A C 1
ATOM 1519 O O . LYS A 1 191 ? -12.935 -3.312 22.010 1.00 95.25 191 LYS A O 1
ATOM 1524 N N . GLU A 1 192 ? -11.416 -4.861 22.587 1.00 94.31 192 GLU A N 1
ATOM 1525 C CA . GLU A 1 192 ? -10.400 -3.911 23.057 1.00 94.31 192 GLU A CA 1
ATOM 1526 C C . GLU A 1 192 ? -9.937 -2.983 21.930 1.00 94.31 192 GLU A C 1
ATOM 1528 O O . GLU A 1 192 ? -9.820 -1.772 22.111 1.00 94.31 192 GLU A O 1
ATOM 1533 N N . THR A 1 193 ? -9.743 -3.550 20.740 1.00 92.69 193 THR A N 1
ATOM 1534 C CA . THR A 1 193 ? -9.419 -2.820 19.514 1.00 92.69 193 THR A CA 1
ATOM 1535 C C . THR A 1 193 ? -10.525 -1.838 19.136 1.00 92.69 193 THR A C 1
ATOM 1537 O O . THR A 1 193 ? -10.243 -0.658 18.930 1.00 92.69 193 THR A O 1
ATOM 1540 N N . ASN A 1 194 ? -11.782 -2.291 19.114 1.00 92.06 194 ASN A N 1
ATOM 1541 C CA . ASN A 1 194 ? -12.934 -1.442 18.807 1.00 92.06 194 ASN A CA 1
ATOM 1542 C C . ASN A 1 194 ? -13.057 -0.272 19.789 1.00 92.06 194 ASN A C 1
ATOM 1544 O O . ASN A 1 194 ? -13.187 0.868 19.353 1.00 92.06 194 ASN A O 1
ATOM 1548 N N . LEU A 1 195 ? -12.943 -0.529 21.096 1.00 95.88 195 LEU A N 1
ATOM 1549 C CA . LEU A 1 195 ? -12.983 0.516 22.125 1.00 95.88 195 LEU A CA 1
ATOM 1550 C C . LEU A 1 195 ? -11.841 1.524 21.958 1.00 95.88 195 LEU A C 1
ATOM 1552 O O . LEU A 1 195 ? -12.028 2.731 22.115 1.00 95.88 195 LEU A O 1
ATOM 1556 N N . ALA A 1 196 ? -10.643 1.045 21.620 1.00 94.81 196 ALA A N 1
ATOM 1557 C CA . ALA A 1 196 ? -9.512 1.924 21.368 1.00 94.81 196 ALA A CA 1
ATOM 1558 C C . ALA A 1 196 ? -9.742 2.813 20.134 1.00 94.81 196 ALA A C 1
ATOM 1560 O O . ALA A 1 196 ? -9.424 4.002 20.181 1.00 94.81 196 ALA A O 1
ATOM 1561 N N . PHE A 1 197 ? -10.323 2.272 19.059 1.00 92.88 197 PHE A N 1
ATOM 1562 C CA . PHE A 1 197 ? -10.690 3.060 17.882 1.00 92.88 197 PHE A CA 1
ATOM 1563 C C . PHE A 1 197 ? -11.804 4.060 18.166 1.00 92.88 197 PHE A C 1
ATOM 1565 O O . PHE A 1 197 ? -11.683 5.213 17.762 1.00 92.88 197 PHE A O 1
ATOM 1572 N N . GLU A 1 198 ? -12.839 3.668 18.903 1.00 95.12 198 GLU A N 1
ATOM 1573 C CA . GLU A 1 198 ? -13.926 4.560 19.309 1.00 95.12 198 GLU A CA 1
ATOM 1574 C C . GLU A 1 198 ? -13.398 5.753 20.116 1.00 95.12 198 GLU A C 1
ATOM 1576 O O . GLU A 1 198 ? -13.748 6.903 19.840 1.00 95.12 198 GLU A O 1
ATOM 1581 N N . LYS A 1 199 ? -12.471 5.505 21.049 1.00 95.62 199 LYS A N 1
ATOM 1582 C CA . LYS A 1 199 ? -11.805 6.563 21.817 1.00 95.62 199 LYS A CA 1
ATOM 1583 C C . LYS A 1 199 ? -10.981 7.495 20.923 1.00 95.62 199 LYS A C 1
ATOM 1585 O O . LYS A 1 199 ? -11.077 8.714 21.067 1.00 95.62 199 LYS A O 1
ATOM 1590 N N . CYS A 1 200 ? -10.187 6.939 20.003 1.00 93.81 200 CYS A N 1
ATOM 1591 C CA . CYS A 1 200 ? -9.416 7.712 19.024 1.00 93.81 200 CYS A CA 1
ATOM 1592 C C . CYS A 1 200 ? -10.321 8.605 18.168 1.00 93.81 200 CYS A C 1
ATOM 1594 O O . CYS A 1 200 ? -10.075 9.805 18.073 1.00 93.81 200 CYS A O 1
ATOM 1596 N N . LEU A 1 201 ? -11.386 8.037 17.598 1.00 92.25 201 LEU A N 1
ATOM 1597 C CA . LEU A 1 201 ? -12.333 8.752 16.744 1.00 92.25 201 LEU A CA 1
ATOM 1598 C C . LEU A 1 201 ? -13.072 9.843 17.515 1.00 92.25 201 LEU A C 1
ATOM 1600 O O . LEU A 1 201 ? -13.169 10.959 17.021 1.00 92.25 201 LEU A O 1
ATOM 1604 N N . SER A 1 202 ? -13.525 9.558 18.737 1.00 94.44 202 SER A N 1
ATOM 1605 C CA . SER A 1 202 ? -14.205 10.543 19.586 1.00 94.44 202 SER A CA 1
ATOM 1606 C C . SER A 1 202 ? -13.302 11.745 19.874 1.00 94.44 202 SER A C 1
ATOM 1608 O O . SER A 1 202 ? -13.703 12.891 19.681 1.00 94.44 202 SER A O 1
ATOM 1610 N N . ALA A 1 203 ? -12.042 11.497 20.245 1.00 93.75 203 ALA A N 1
ATOM 1611 C CA . ALA A 1 203 ? -11.056 12.560 20.429 1.00 93.75 203 ALA A CA 1
ATOM 1612 C C . ALA A 1 203 ? -10.757 13.314 19.118 1.00 93.75 203 ALA A C 1
ATOM 1614 O O . ALA A 1 203 ? -10.611 14.537 19.120 1.00 93.75 203 ALA A O 1
ATOM 1615 N N . GLY A 1 204 ? -10.690 12.597 17.992 1.00 92.50 204 GLY A N 1
ATOM 1616 C CA . GLY A 1 204 ? -10.531 13.173 16.658 1.00 92.50 204 GLY A CA 1
ATOM 1617 C C . GLY A 1 204 ? -11.677 14.108 16.276 1.00 92.50 204 GLY A C 1
ATOM 1618 O O . GLY A 1 204 ? -11.418 15.200 15.779 1.00 92.50 204 GLY A O 1
ATOM 1619 N N . VAL A 1 205 ? -12.924 13.724 16.564 1.00 92.94 205 VAL A N 1
ATOM 1620 C CA . VAL A 1 205 ? -14.127 14.537 16.328 1.00 92.94 205 VAL A CA 1
ATOM 1621 C C . VAL A 1 205 ? -14.091 15.826 17.146 1.00 92.94 205 VAL A C 1
ATOM 1623 O O . VAL A 1 205 ? -14.295 16.902 16.586 1.00 92.94 205 VAL A O 1
ATOM 1626 N N . GLU A 1 206 ? -13.779 15.757 18.440 1.00 93.88 206 GLU A N 1
ATOM 1627 C CA . GLU A 1 206 ? -13.682 16.961 19.281 1.00 93.88 206 GLU A CA 1
ATOM 1628 C C . GLU A 1 206 ? -12.544 17.888 18.830 1.00 93.88 206 GLU A C 1
ATOM 1630 O O . GLU A 1 206 ? -12.690 19.115 18.780 1.00 93.88 206 GLU A O 1
ATOM 1635 N N . LYS A 1 207 ? -11.425 17.311 18.380 1.00 92.25 207 LYS A N 1
ATOM 1636 C CA . LYS A 1 207 ? -10.337 18.075 17.766 1.00 92.25 207 LYS A CA 1
ATOM 1637 C C . LYS A 1 207 ? -10.754 18.714 16.438 1.00 92.25 207 LYS A C 1
ATOM 1639 O O . LYS A 1 207 ? -10.414 19.868 16.195 1.00 92.25 207 LYS A O 1
ATOM 1644 N N . CYS A 1 208 ? -11.489 18.003 15.580 1.00 89.12 208 CYS A N 1
ATOM 1645 C CA . CYS A 1 208 ? -12.036 18.550 14.333 1.00 89.12 208 CYS A CA 1
ATOM 1646 C C . CYS A 1 208 ? -12.928 19.760 14.619 1.00 89.12 208 CYS A C 1
ATOM 1648 O O . CYS A 1 208 ? -12.729 20.807 14.014 1.00 89.12 208 CYS A O 1
ATOM 1650 N N . LYS A 1 209 ? -13.875 19.635 15.559 1.00 91.62 209 LYS A N 1
ATOM 1651 C CA . LYS A 1 209 ? -14.795 20.723 15.922 1.00 91.62 209 LYS A CA 1
ATOM 1652 C C . LYS A 1 209 ? -14.041 21.962 16.406 1.00 91.62 209 LYS A C 1
ATOM 1654 O O . LYS A 1 209 ? -14.258 23.043 15.874 1.00 91.62 209 LYS A O 1
ATOM 1659 N N . SER A 1 210 ? -13.117 21.790 17.352 1.00 91.75 210 SER A N 1
ATOM 1660 C CA . SER A 1 210 ? -12.353 22.902 17.944 1.00 91.75 210 SER A CA 1
ATOM 1661 C C . SER A 1 210 ? -11.345 23.556 16.993 1.00 91.75 210 SER A C 1
ATOM 1663 O O . SER A 1 210 ? -10.961 24.697 17.219 1.00 91.75 210 SER A O 1
ATOM 1665 N N . SER A 1 211 ? -10.919 22.867 15.929 1.00 91.06 211 SER A N 1
ATOM 1666 C CA . SER A 1 211 ? -9.973 23.401 14.934 1.00 91.06 211 SER A CA 1
ATOM 1667 C C . SER A 1 211 ? -10.614 23.796 13.602 1.00 91.06 211 SER A C 1
ATOM 1669 O O . SER A 1 211 ? -9.908 24.276 12.716 1.00 91.06 211 SER A O 1
ATOM 1671 N N . CYS A 1 212 ? -11.928 23.612 13.442 1.00 89.44 212 CYS A N 1
ATOM 1672 C CA . CYS A 1 212 ? -12.628 23.794 12.169 1.00 89.44 212 CYS A CA 1
ATOM 1673 C C . CYS A 1 212 ? -12.446 25.209 11.603 1.00 89.44 212 CYS A C 1
ATOM 1675 O O . CYS A 1 212 ? -12.013 25.363 10.461 1.00 89.44 212 CYS A O 1
ATOM 1677 N N . GLU A 1 213 ? -12.706 26.234 12.419 1.00 89.00 213 GLU A N 1
ATOM 1678 C CA . GLU A 1 213 ? -12.567 27.640 12.020 1.00 89.00 213 GLU A CA 1
ATOM 1679 C C . GLU A 1 213 ? -11.123 27.969 11.640 1.00 89.00 213 GLU A C 1
ATOM 1681 O O . GLU A 1 213 ? -10.873 28.472 10.549 1.00 89.00 213 GLU A O 1
ATOM 1686 N N . THR A 1 214 ? -10.152 27.569 12.464 1.00 89.62 214 THR A N 1
ATOM 1687 C CA . THR A 1 214 ? -8.726 27.787 12.181 1.00 89.62 214 THR A CA 1
ATOM 1688 C C . THR A 1 214 ? -8.278 27.103 10.884 1.00 89.62 214 THR A C 1
ATOM 1690 O O . THR A 1 214 ? -7.504 27.669 10.109 1.00 89.62 214 THR A O 1
ATOM 1693 N N . ILE A 1 215 ? -8.763 25.885 10.610 1.00 88.19 215 ILE A N 1
ATOM 1694 C CA . ILE A 1 215 ? -8.477 25.171 9.358 1.00 88.19 215 ILE A CA 1
ATOM 1695 C C . ILE A 1 215 ? -9.086 25.929 8.174 1.00 88.19 215 ILE A C 1
ATOM 1697 O O . ILE A 1 215 ? -8.378 26.184 7.198 1.00 88.19 215 ILE A O 1
ATOM 1701 N N . LEU A 1 216 ? -10.358 26.329 8.265 1.00 86.62 216 LEU A N 1
ATOM 1702 C CA . LEU A 1 216 ? -11.046 27.102 7.227 1.00 86.62 216 LEU A CA 1
ATOM 1703 C C . LEU A 1 216 ? -10.309 28.409 6.924 1.00 86.62 216 LEU A C 1
ATOM 1705 O O . LEU A 1 216 ? -10.003 28.685 5.763 1.00 86.62 216 LEU A O 1
ATOM 1709 N N . GLU A 1 217 ? -9.954 29.175 7.951 1.00 85.44 217 GLU A N 1
ATOM 1710 C CA . GLU A 1 217 ? -9.199 30.418 7.807 1.00 85.44 217 GLU A CA 1
ATOM 1711 C C . GLU A 1 217 ? -7.848 30.179 7.135 1.00 85.44 217 GLU A C 1
ATOM 1713 O O . GLU A 1 217 ? -7.517 30.859 6.167 1.00 85.44 217 GLU A O 1
ATOM 1718 N N . SER A 1 218 ? -7.096 29.159 7.555 1.00 85.19 218 SER A N 1
ATOM 1719 C CA . SER A 1 218 ? -5.785 28.859 6.963 1.00 85.19 218 SER A CA 1
ATOM 1720 C C . SER A 1 218 ? -5.858 28.472 5.477 1.00 85.19 218 SER A C 1
ATOM 1722 O O . SER A 1 218 ? -4.946 28.778 4.700 1.00 85.19 218 SER A O 1
ATOM 1724 N N . VAL A 1 219 ? -6.944 27.805 5.069 1.00 83.38 219 VAL A N 1
ATOM 1725 C CA . VAL A 1 219 ? -7.156 27.322 3.699 1.00 83.38 219 VAL A CA 1
ATOM 1726 C C . VAL A 1 219 ? -7.652 28.441 2.790 1.00 83.38 219 VAL A C 1
ATOM 1728 O O . VAL A 1 219 ? -7.179 28.569 1.656 1.00 83.38 219 VAL A O 1
ATOM 1731 N N . ILE A 1 220 ? -8.607 29.240 3.268 1.00 79.75 220 ILE A N 1
ATOM 1732 C CA . ILE A 1 220 ? -9.290 30.243 2.450 1.00 79.75 220 ILE A CA 1
ATOM 1733 C C . ILE A 1 220 ? -8.551 31.595 2.526 1.00 79.75 220 ILE A C 1
ATOM 1735 O O . ILE A 1 220 ? -8.413 32.268 1.501 1.00 79.75 220 ILE A O 1
ATOM 1739 N N . HIS A 1 221 ? -8.005 31.960 3.694 1.00 77.12 221 HIS A N 1
ATOM 1740 C CA . HIS A 1 221 ? -7.312 33.225 3.980 1.00 77.12 221 HIS A CA 1
ATOM 1741 C C . HIS A 1 221 ? -5.871 33.024 4.512 1.00 77.12 221 HIS A C 1
ATOM 1743 O O . HIS A 1 221 ? -5.562 33.345 5.660 1.00 77.12 221 HIS A O 1
ATOM 1749 N N . PRO A 1 222 ? -4.933 32.509 3.695 1.00 68.25 222 PRO A N 1
ATOM 1750 C CA . PRO A 1 222 ? -3.559 32.321 4.145 1.00 68.25 222 PRO A CA 1
ATOM 1751 C C . PRO A 1 222 ? -2.893 33.675 4.480 1.00 68.25 222 PRO A C 1
ATOM 1753 O O . PRO A 1 222 ? -3.004 34.603 3.674 1.00 68.25 222 PRO A O 1
ATOM 1756 N N . PRO A 1 223 ? -2.121 33.774 5.583 1.00 59.66 223 PRO A N 1
ATOM 1757 C CA . PRO A 1 223 ? -1.694 35.034 6.222 1.00 59.66 223 PRO A CA 1
ATOM 1758 C C . PRO A 1 223 ? -0.819 35.987 5.379 1.00 59.66 223 PRO A C 1
ATOM 1760 O O . PRO A 1 223 ? -0.490 37.073 5.833 1.00 59.66 223 PRO A O 1
ATOM 1763 N N . ASN A 1 224 ? -0.468 35.620 4.141 1.00 61.09 224 ASN A N 1
ATOM 1764 C CA . ASN A 1 224 ? 0.437 36.367 3.257 1.00 61.09 224 ASN A CA 1
ATOM 1765 C C . ASN A 1 224 ? -0.180 36.697 1.880 1.00 61.09 224 ASN A C 1
ATOM 1767 O O . ASN A 1 224 ? 0.545 36.813 0.888 1.00 61.09 224 ASN A O 1
ATOM 1771 N N . LYS A 1 225 ? -1.511 36.793 1.764 1.00 59.78 225 LYS A N 1
ATOM 1772 C CA . LYS A 1 225 ? -2.189 37.208 0.521 1.00 59.78 225 LYS A CA 1
ATOM 1773 C C . LYS A 1 225 ? -3.089 38.415 0.761 1.00 59.78 225 LYS A C 1
ATOM 1775 O O . LYS A 1 225 ? -3.824 38.452 1.738 1.00 59.78 225 LYS A O 1
ATOM 1780 N N . SER A 1 226 ? -3.060 39.378 -0.162 1.00 57.44 226 SER A N 1
ATOM 1781 C CA . SER A 1 226 ? -3.977 40.520 -0.148 1.00 57.44 226 SER A CA 1
ATOM 1782 C C . SER A 1 226 ? -5.436 40.049 -0.224 1.00 57.44 226 SER A C 1
ATOM 1784 O O . SER A 1 226 ? -5.758 39.079 -0.920 1.00 57.44 226 SER A O 1
ATOM 1786 N N . GLY A 1 227 ? -6.326 40.745 0.493 1.00 59.97 227 GLY A N 1
ATOM 1787 C CA . GLY A 1 227 ? -7.720 40.338 0.719 1.00 59.97 227 GLY A CA 1
ATOM 1788 C C . GLY A 1 227 ? -8.566 40.093 -0.540 1.00 59.97 227 GLY A C 1
ATOM 1789 O O . GLY A 1 227 ? -9.584 39.413 -0.464 1.00 59.97 227 GLY A O 1
ATOM 1790 N N . SER A 1 228 ? -8.132 40.546 -1.721 1.00 62.16 228 SER A N 1
ATOM 1791 C CA . SER A 1 228 ? -8.845 40.331 -2.989 1.00 62.16 228 SER A CA 1
ATOM 1792 C C . SER A 1 228 ? -8.775 38.887 -3.516 1.00 62.16 228 SER A C 1
ATOM 1794 O O . SER A 1 228 ? -9.680 38.448 -4.225 1.00 62.16 228 SER A O 1
ATOM 1796 N N . GLY A 1 229 ? -7.745 38.107 -3.158 1.00 67.12 229 GLY A N 1
ATOM 1797 C CA . GLY A 1 229 ? -7.567 36.726 -3.642 1.00 67.12 229 GLY A CA 1
ATOM 1798 C C . GLY A 1 229 ? -8.402 35.663 -2.909 1.00 67.12 229 GLY A C 1
ATOM 1799 O O . GLY A 1 229 ? -8.588 34.553 -3.422 1.00 67.12 229 GLY A O 1
ATOM 1800 N N . PHE A 1 230 ? -8.911 35.998 -1.719 1.00 76.94 230 PHE A N 1
ATOM 1801 C CA . PHE A 1 230 ? -9.705 35.111 -0.861 1.00 76.94 230 PHE A CA 1
ATOM 1802 C C . PHE A 1 230 ? -11.015 34.693 -1.538 1.00 76.94 230 PHE A C 1
ATOM 1804 O O . PHE A 1 230 ? -11.293 33.501 -1.667 1.00 76.94 230 PHE A O 1
ATOM 1811 N N . HIS A 1 231 ? -11.778 35.661 -2.060 1.00 80.69 231 HIS A N 1
ATOM 1812 C CA . HIS A 1 231 ? -13.085 35.401 -2.671 1.00 80.69 231 HIS A CA 1
ATOM 1813 C C . HIS A 1 231 ? -12.987 34.466 -3.879 1.00 80.69 231 HIS A C 1
ATOM 1815 O O . HIS A 1 231 ? -13.840 33.601 -4.060 1.00 80.69 231 HIS A O 1
ATOM 1821 N N . GLY A 1 232 ? -11.922 34.591 -4.678 1.00 82.38 232 GLY A N 1
ATOM 1822 C CA . GLY A 1 232 ? -11.668 33.691 -5.804 1.00 82.38 232 GLY A CA 1
ATOM 1823 C C . GLY A 1 232 ? -11.385 32.256 -5.354 1.00 82.38 232 GLY A C 1
ATOM 1824 O O . GLY A 1 232 ? -11.908 31.313 -5.947 1.00 82.38 232 GLY A O 1
ATOM 1825 N N . THR A 1 233 ? -10.612 32.092 -4.276 1.00 83.25 233 THR A N 1
ATOM 1826 C CA . THR A 1 233 ? -10.313 30.775 -3.691 1.00 83.25 233 THR A CA 1
ATOM 1827 C C . THR A 1 233 ? -11.580 30.142 -3.120 1.00 83.25 233 THR A C 1
ATOM 1829 O O . THR A 1 233 ? -11.895 29.007 -3.473 1.00 83.25 233 THR A O 1
ATOM 1832 N N . LEU A 1 234 ? -12.347 30.892 -2.321 1.00 85.81 234 LEU A N 1
ATOM 1833 C CA . LEU A 1 234 ? -13.620 30.445 -1.757 1.00 85.81 234 LEU A CA 1
ATOM 1834 C C . LEU A 1 234 ? -14.609 30.039 -2.854 1.00 85.81 234 LEU A C 1
ATOM 1836 O O . LEU A 1 234 ? -15.132 28.929 -2.827 1.00 85.81 234 LEU A O 1
ATOM 1840 N N . LYS A 1 235 ? -14.807 30.901 -3.860 1.00 87.62 235 LYS A N 1
ATOM 1841 C CA . LYS A 1 235 ? -15.689 30.622 -4.999 1.00 87.62 235 LYS A CA 1
ATOM 1842 C C . LYS A 1 235 ? -15.286 29.333 -5.708 1.00 87.62 235 LYS A C 1
ATOM 1844 O O . LYS A 1 235 ? -16.144 28.501 -5.979 1.00 87.62 235 LYS A O 1
ATOM 1849 N N . CYS A 1 236 ? -13.994 29.142 -5.973 1.00 87.56 236 CYS A N 1
ATOM 1850 C CA . CYS A 1 236 ? -13.524 27.922 -6.619 1.00 87.56 236 CYS A CA 1
ATOM 1851 C C . CYS A 1 236 ? -13.764 26.679 -5.758 1.00 87.56 236 CYS A C 1
ATOM 1853 O O . CYS A 1 236 ? -14.231 25.683 -6.292 1.00 87.56 236 CYS A O 1
ATOM 1855 N N . ILE A 1 237 ? -13.452 26.732 -4.460 1.00 89.62 237 ILE A N 1
ATOM 1856 C CA . ILE A 1 237 ? -13.658 25.612 -3.532 1.00 89.62 237 ILE A CA 1
ATOM 1857 C C . ILE A 1 237 ? -15.143 25.230 -3.488 1.00 89.62 237 ILE A C 1
ATOM 1859 O O . ILE A 1 237 ? -15.456 24.053 -3.612 1.00 89.62 237 ILE A O 1
ATOM 1863 N N . VAL A 1 238 ? -16.052 26.204 -3.380 1.00 87.31 238 VAL A N 1
ATOM 1864 C CA . VAL A 1 238 ? -17.505 25.958 -3.357 1.00 87.31 238 VAL A CA 1
ATOM 1865 C C . VAL A 1 238 ? -18.001 25.376 -4.683 1.00 87.31 238 VAL A C 1
ATOM 1867 O O . VAL A 1 238 ? -18.783 24.436 -4.680 1.00 87.31 238 VAL A O 1
ATOM 1870 N N . GLN A 1 239 ? -17.532 25.896 -5.821 1.00 91.81 239 GLN A N 1
ATOM 1871 C CA . GLN A 1 239 ? -17.956 25.425 -7.148 1.00 91.81 239 GLN A CA 1
ATOM 1872 C C . GLN A 1 239 ? -17.427 24.033 -7.525 1.00 91.81 239 GLN A C 1
ATOM 1874 O O . GLN A 1 239 ? -17.927 23.439 -8.473 1.00 91.81 239 GLN A O 1
ATOM 1879 N N . HIS A 1 240 ? -16.400 23.537 -6.833 1.00 88.12 240 HIS A N 1
ATOM 1880 C CA . HIS A 1 240 ? -15.710 22.288 -7.163 1.00 88.12 240 HIS A CA 1
ATOM 1881 C C . HIS A 1 240 ? -15.602 21.369 -5.934 1.00 88.12 240 HIS A C 1
ATOM 1883 O O . HIS A 1 240 ? -14.557 20.752 -5.704 1.00 88.12 240 HIS A O 1
ATOM 1889 N N . ASP A 1 241 ? -16.659 21.323 -5.119 1.00 87.75 241 ASP A N 1
ATOM 1890 C CA . ASP A 1 241 ? -16.837 20.377 -4.009 1.00 87.75 241 ASP A CA 1
ATOM 1891 C C . ASP A 1 241 ? -15.646 20.300 -3.041 1.00 87.75 241 ASP A C 1
ATOM 1893 O O . ASP A 1 241 ? -15.176 19.226 -2.664 1.00 87.75 241 ASP A O 1
ATOM 1897 N N . GLY A 1 242 ? -15.108 21.452 -2.645 1.00 86.69 242 GLY A N 1
ATOM 1898 C CA . GLY A 1 242 ? -14.005 21.536 -1.690 1.00 86.69 242 GLY A CA 1
ATOM 1899 C C . GLY A 1 242 ? -12.606 21.542 -2.319 1.00 86.69 242 GLY A C 1
ATOM 1900 O O . GLY A 1 242 ? -11.616 21.614 -1.587 1.00 86.69 242 GLY A O 1
ATOM 1901 N N . ILE A 1 243 ? -12.476 21.473 -3.651 1.00 86.88 243 ILE A N 1
ATOM 1902 C CA . ILE A 1 243 ? -11.182 21.330 -4.338 1.00 86.88 243 ILE A CA 1
ATOM 1903 C C . ILE A 1 243 ? -10.873 22.549 -5.212 1.00 86.88 243 ILE A C 1
ATOM 1905 O O . ILE A 1 243 ? -11.612 22.887 -6.121 1.00 86.88 243 ILE A O 1
ATOM 1909 N N . HIS A 1 244 ? -9.703 23.165 -5.035 1.00 86.69 244 HIS A N 1
ATOM 1910 C CA . HIS A 1 244 ? -9.238 24.241 -5.914 1.00 86.69 244 HIS A CA 1
ATOM 1911 C C . HIS A 1 244 ? -7.810 23.993 -6.398 1.00 86.69 244 HIS A C 1
ATOM 1913 O O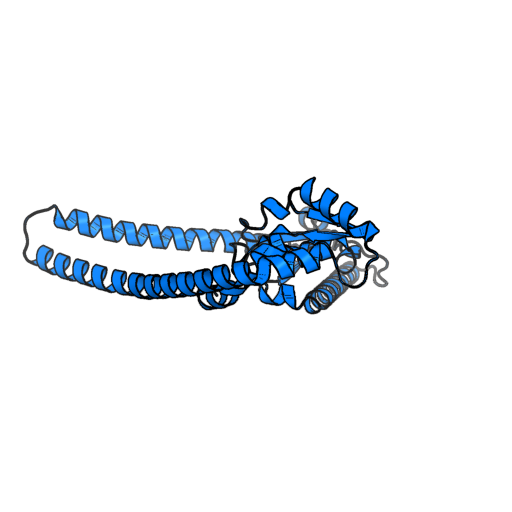 . HIS A 1 244 ? -6.903 23.741 -5.610 1.00 86.69 244 HIS A O 1
ATOM 1919 N N . LYS A 1 245 ? -7.566 24.097 -7.707 1.00 83.56 245 LYS A N 1
ATOM 1920 C CA . LYS A 1 245 ? -6.213 24.049 -8.270 1.00 83.56 245 LYS A CA 1
ATOM 1921 C C . LYS A 1 245 ? -5.752 25.465 -8.598 1.00 83.56 245 LYS A C 1
ATOM 1923 O O . LYS A 1 245 ? -6.327 26.130 -9.451 1.00 83.56 245 LYS A O 1
ATOM 1928 N N . THR A 1 246 ? -4.690 25.901 -7.934 1.00 79.81 246 THR A N 1
ATOM 1929 C CA . THR A 1 246 ? -4.080 27.212 -8.184 1.00 79.81 246 THR A CA 1
ATOM 1930 C C . THR A 1 246 ? -3.407 27.257 -9.559 1.00 79.81 246 THR A C 1
ATOM 1932 O O . THR A 1 246 ? -3.002 26.223 -10.098 1.00 79.81 246 THR A O 1
ATOM 1935 N N . THR A 1 247 ? -3.196 28.461 -10.093 1.00 74.31 247 THR A N 1
ATOM 1936 C CA . THR A 1 247 ? -2.465 28.694 -11.355 1.00 74.31 247 THR A CA 1
ATOM 1937 C C . THR A 1 247 ? -1.037 28.140 -11.335 1.00 74.31 247 THR A C 1
ATOM 1939 O O . THR A 1 247 ? -0.540 27.684 -12.357 1.00 74.31 247 THR A O 1
ATOM 1942 N N . LYS A 1 248 ? -0.401 28.070 -10.155 1.00 73.38 248 LYS A N 1
ATOM 1943 C CA . LYS A 1 248 ? 0.916 27.435 -9.939 1.00 73.38 248 LYS A CA 1
ATOM 1944 C C . LYS A 1 248 ? 0.861 25.899 -9.868 1.00 73.38 248 LYS A C 1
ATOM 1946 O O . LYS A 1 248 ? 1.854 25.254 -9.554 1.00 73.38 248 LYS A O 1
ATOM 1951 N N . GLY A 1 249 ? -0.306 25.292 -10.082 1.00 69.75 249 GLY A N 1
ATOM 1952 C CA . GLY A 1 249 ? -0.500 23.842 -10.093 1.00 69.75 249 GLY A CA 1
ATOM 1953 C C . GLY A 1 249 ? -0.675 23.181 -8.720 1.00 69.75 249 GLY A C 1
ATOM 1954 O O . GLY A 1 249 ? -0.984 21.985 -8.680 1.00 69.75 249 GLY A O 1
ATOM 1955 N N . LYS A 1 250 ? -0.544 23.925 -7.607 1.00 78.81 250 LYS A N 1
ATOM 1956 C CA . LYS A 1 250 ? -0.829 23.426 -6.247 1.00 78.81 250 LYS A CA 1
ATOM 1957 C C . LYS A 1 250 ? -2.333 23.200 -6.086 1.00 78.81 250 LYS A C 1
ATOM 1959 O O . LYS A 1 250 ? -3.115 24.105 -6.377 1.00 78.81 250 LYS A O 1
ATOM 1964 N N . GLN A 1 251 ? -2.714 22.013 -5.619 1.00 83.31 251 GLN A N 1
ATOM 1965 C CA . GLN 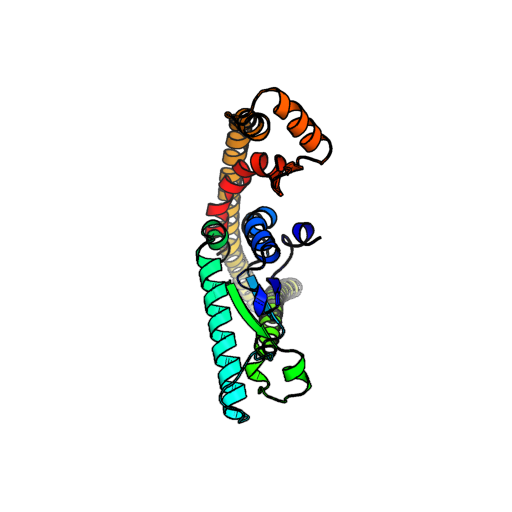A 1 251 ? -4.095 21.674 -5.280 1.00 83.31 251 GLN A CA 1
ATOM 1966 C C . GLN A 1 251 ? -4.352 22.016 -3.805 1.00 83.31 251 GLN A C 1
ATOM 1968 O O . GLN A 1 251 ? -3.560 21.654 -2.940 1.00 83.31 251 GLN A O 1
ATOM 1973 N N . ILE A 1 252 ? -5.450 22.713 -3.547 1.00 85.06 252 ILE A N 1
ATOM 1974 C CA . ILE A 1 252 ? -6.062 22.948 -2.243 1.00 85.06 252 ILE A CA 1
ATOM 1975 C C . ILE A 1 252 ? -7.239 21.976 -2.139 1.00 85.06 252 ILE A C 1
ATOM 1977 O O . ILE A 1 252 ? -8.022 21.863 -3.084 1.00 85.06 252 ILE A O 1
ATOM 1981 N N . ASN A 1 253 ? -7.329 21.238 -1.037 1.00 87.25 253 ASN A N 1
ATOM 1982 C CA . ASN A 1 253 ? -8.394 20.270 -0.789 1.00 87.25 253 ASN A CA 1
ATOM 1983 C C . ASN A 1 253 ? -8.943 20.493 0.621 1.00 87.25 253 ASN A C 1
ATOM 1985 O O . ASN A 1 253 ? -8.407 19.954 1.586 1.00 87.25 253 ASN A O 1
ATOM 1989 N N . LEU A 1 254 ? -9.990 21.308 0.725 1.00 88.12 254 LEU A N 1
ATOM 1990 C CA . LEU A 1 254 ? -10.588 21.679 2.003 1.00 88.12 254 LEU A CA 1
ATOM 1991 C C . LEU A 1 254 ? -11.137 20.453 2.742 1.00 88.12 254 LEU A C 1
ATOM 1993 O O . LEU A 1 254 ? -10.895 20.304 3.935 1.00 88.12 254 LEU A O 1
ATOM 1997 N N . ASN A 1 255 ? -11.801 19.542 2.027 1.00 87.25 255 ASN A N 1
ATOM 1998 C CA . ASN A 1 255 ? -12.381 18.334 2.621 1.00 87.25 255 ASN A CA 1
ATOM 1999 C C . ASN A 1 255 ? -11.309 17.478 3.302 1.00 87.25 255 ASN A C 1
ATOM 2001 O O . ASN A 1 255 ? -11.521 16.952 4.391 1.00 87.25 255 ASN A O 1
ATOM 2005 N N . MET A 1 256 ? -10.138 17.366 2.671 1.00 84.50 256 MET A N 1
ATOM 2006 C CA . MET A 1 256 ? -9.014 16.622 3.228 1.00 84.50 256 MET A CA 1
ATOM 2007 C C . MET A 1 256 ? -8.427 17.304 4.468 1.00 84.50 256 MET A C 1
ATOM 2009 O O . MET A 1 256 ? -8.124 16.615 5.438 1.00 84.50 256 MET A O 1
ATOM 2013 N N . GLU A 1 257 ? -8.274 18.630 4.460 1.00 86.88 257 GLU A N 1
ATOM 2014 C CA . GLU A 1 257 ? -7.760 19.359 5.627 1.00 86.88 257 GLU A CA 1
ATOM 2015 C C . GLU A 1 257 ? -8.716 19.247 6.823 1.00 86.88 257 GLU A C 1
ATOM 2017 O O . GLU A 1 257 ? -8.275 18.930 7.930 1.00 86.88 257 GLU A O 1
ATOM 2022 N N . LEU A 1 258 ? -10.025 19.396 6.587 1.00 87.12 258 LEU A N 1
ATOM 2023 C CA . LEU A 1 258 ? -11.068 19.237 7.608 1.00 87.12 258 LEU A CA 1
ATOM 2024 C C . LEU A 1 258 ? -11.112 17.812 8.179 1.00 87.12 258 LEU A C 1
ATOM 2026 O O . LEU A 1 258 ? -11.203 17.626 9.394 1.00 87.12 258 LEU A O 1
ATOM 2030 N N . ALA A 1 259 ? -10.993 16.798 7.318 1.00 85.62 259 ALA A N 1
ATOM 2031 C CA . ALA A 1 259 ? -10.943 15.402 7.741 1.00 85.62 259 ALA A CA 1
ATOM 2032 C C . ALA A 1 259 ? -9.612 15.025 8.416 1.00 85.62 259 ALA A C 1
ATOM 2034 O O . ALA A 1 259 ? -9.555 14.028 9.134 1.00 85.62 259 ALA A O 1
ATOM 2035 N N . SER A 1 260 ? -8.545 15.815 8.236 1.00 85.12 260 SER A N 1
ATOM 2036 C CA . SER A 1 260 ? -7.191 15.437 8.658 1.00 85.12 260 SER A CA 1
ATOM 2037 C C . SER A 1 260 ? -7.066 15.189 10.161 1.00 85.12 260 SER A C 1
ATOM 2039 O O . SER A 1 260 ? -6.272 14.345 10.572 1.00 85.12 260 SER A O 1
ATOM 2041 N N . CYS A 1 261 ? -7.843 15.892 10.988 1.00 85.56 261 CYS A N 1
ATOM 2042 C CA . CYS A 1 261 ? -7.865 15.700 12.437 1.00 85.56 261 CYS A CA 1
ATOM 2043 C C . CYS A 1 261 ? -8.454 14.333 12.820 1.00 85.56 261 CYS A C 1
ATOM 2045 O O . CYS A 1 261 ? -7.903 13.666 13.698 1.00 85.56 261 CYS A O 1
ATOM 2047 N N . LEU A 1 262 ? -9.490 13.876 12.109 1.00 85.62 262 LEU A N 1
ATOM 2048 C CA . LEU A 1 262 ? -10.063 12.542 12.278 1.00 85.62 262 LEU A CA 1
ATOM 2049 C C . LEU A 1 262 ? -9.091 11.468 11.788 1.00 85.62 262 LEU A C 1
ATOM 2051 O O . LEU A 1 262 ? -8.798 10.533 12.528 1.00 85.62 262 LEU A O 1
ATOM 2055 N N . THR A 1 263 ? -8.530 11.635 10.588 1.00 82.88 263 THR A N 1
ATOM 2056 C CA . THR A 1 263 ? -7.548 10.707 10.013 1.00 82.88 263 THR A CA 1
ATOM 2057 C C . THR A 1 263 ? -6.363 10.546 10.976 1.00 82.88 263 THR A C 1
ATOM 2059 O O . THR A 1 263 ? -6.185 9.483 11.570 1.00 82.88 263 THR A O 1
ATOM 2062 N N . LYS A 1 264 ? -5.667 11.637 11.319 1.00 83.88 264 LYS A N 1
ATOM 2063 C CA . LYS A 1 264 ? -4.505 11.606 12.229 1.00 83.88 264 LYS A CA 1
ATOM 2064 C C . LYS A 1 264 ? -4.806 10.994 13.604 1.00 83.88 264 LYS A C 1
ATOM 2066 O O . LYS A 1 264 ? -3.895 10.457 14.226 1.00 83.88 264 LYS A O 1
ATOM 2071 N N . SER A 1 265 ? -6.048 11.082 14.093 1.00 88.56 265 SER A N 1
ATOM 2072 C CA . SER A 1 265 ? -6.434 10.519 15.396 1.00 88.56 265 SER A CA 1
ATOM 2073 C C . SER A 1 265 ? -6.446 8.988 15.427 1.00 88.56 265 SER A C 1
ATOM 2075 O O . SER A 1 265 ? -6.209 8.403 16.485 1.00 88.56 265 SER A O 1
ATOM 2077 N N . ILE A 1 266 ? -6.689 8.339 14.282 1.00 87.25 266 ILE A N 1
ATOM 2078 C CA . ILE A 1 266 ? -6.807 6.880 14.187 1.00 87.25 266 ILE A CA 1
ATOM 2079 C C . ILE A 1 266 ? -5.610 6.225 13.476 1.00 87.25 266 ILE A C 1
ATOM 2081 O O . ILE A 1 266 ? -5.319 5.069 13.771 1.00 87.25 266 ILE A O 1
ATOM 2085 N N . ASP A 1 267 ? -4.859 6.952 12.633 1.00 81.19 267 ASP A N 1
ATOM 2086 C CA . ASP A 1 267 ? -3.690 6.457 11.871 1.00 81.19 267 ASP A CA 1
ATOM 2087 C C . ASP A 1 267 ? -2.751 5.561 12.685 1.00 81.19 267 ASP A C 1
ATOM 2089 O O . ASP A 1 267 ? -2.485 4.418 12.314 1.00 81.19 267 ASP A O 1
ATOM 2093 N N . GLU A 1 268 ? -2.219 6.085 13.794 1.00 82.31 268 GLU A N 1
ATOM 2094 C CA . GLU A 1 268 ? -1.223 5.362 14.583 1.00 82.31 268 GLU A CA 1
ATOM 2095 C C . GLU A 1 268 ? -1.798 4.105 15.218 1.00 82.31 268 GLU A C 1
ATOM 2097 O O . GLU A 1 268 ? -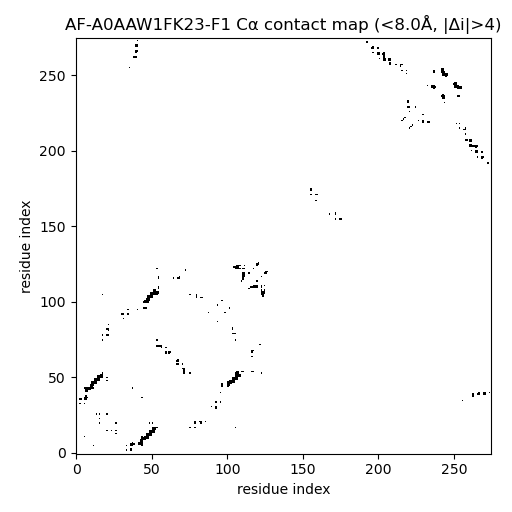1.150 3.056 15.229 1.00 82.31 268 GLU A O 1
ATOM 2102 N N . LYS A 1 269 ? -3.008 4.211 15.780 1.00 87.12 269 LYS A N 1
ATOM 2103 C CA . LYS A 1 269 ? -3.647 3.071 16.430 1.00 87.12 269 LYS A CA 1
ATOM 2104 C C . LYS A 1 269 ? -3.968 1.998 15.399 1.00 87.12 269 LYS A C 1
ATOM 2106 O O . LYS A 1 269 ? -3.774 0.821 15.691 1.00 87.12 269 LYS A O 1
ATOM 2111 N N . PHE A 1 270 ? -4.398 2.399 14.205 1.00 83.00 270 PHE A N 1
ATOM 2112 C CA . PHE A 1 270 ? -4.713 1.484 13.118 1.00 83.00 270 PHE A CA 1
ATOM 2113 C C . PHE A 1 270 ? -3.469 0.714 12.680 1.00 83.00 270 PHE A C 1
ATOM 2115 O O . PHE A 1 270 ? -3.475 -0.510 12.737 1.00 83.00 270 PHE A O 1
ATOM 2122 N N . LYS A 1 271 ? -2.368 1.417 12.381 1.00 76.69 271 LYS A N 1
ATOM 2123 C CA . LYS A 1 271 ? -1.089 0.805 11.970 1.00 76.69 271 LYS A CA 1
ATOM 2124 C C . LYS A 1 271 ? -0.509 -0.154 13.012 1.00 76.69 271 LYS A C 1
ATOM 2126 O O . LYS A 1 271 ? 0.081 -1.161 12.660 1.00 76.69 271 LYS A O 1
ATOM 2131 N N . LYS A 1 272 ? -0.673 0.144 14.306 1.00 81.44 272 LYS A N 1
ATOM 2132 C CA . LYS A 1 272 ? -0.233 -0.752 15.394 1.00 81.44 272 LYS A CA 1
ATOM 2133 C C . LYS A 1 272 ? -1.108 -2.000 15.533 1.00 81.44 272 LYS A C 1
ATOM 2135 O O . LYS A 1 272 ? -0.646 -3.001 16.063 1.00 81.44 272 LYS A O 1
ATOM 2140 N N . THR A 1 273 ? -2.375 -1.910 15.139 1.00 82.56 273 THR A N 1
ATOM 2141 C CA . THR A 1 273 ? -3.358 -2.993 15.285 1.00 82.56 273 THR A CA 1
ATOM 2142 C C . THR A 1 273 ? -3.324 -3.936 14.084 1.00 82.56 273 THR A C 1
ATOM 2144 O O . THR A 1 273 ? -3.420 -5.147 14.256 1.00 82.56 273 THR A O 1
ATOM 2147 N N . PHE A 1 274 ? -3.169 -3.374 12.885 1.00 74.88 274 PHE A N 1
ATOM 2148 C CA . PHE A 1 274 ? -3.120 -4.086 11.613 1.00 74.88 274 PHE A CA 1
ATOM 2149 C C . PHE A 1 274 ? -1.787 -3.761 10.919 1.00 74.88 274 PHE A C 1
ATOM 2151 O O . PHE A 1 274 ? -1.750 -2.830 10.108 1.00 74.88 274 PHE A O 1
ATOM 2158 N N . PRO A 1 275 ? -0.691 -4.428 11.325 1.00 61.34 275 PRO A N 1
ATOM 2159 C CA . PRO A 1 275 ? 0.629 -4.229 10.734 1.00 61.34 275 PRO A CA 1
ATOM 2160 C C . PRO A 1 275 ? 0.698 -4.684 9.272 1.00 61.34 275 PRO A C 1
ATOM 2162 O O . PRO A 1 275 ? -0.032 -5.634 8.904 1.00 61.34 275 PRO A O 1
#

Nearest PDB structures (foldseek):
  6w4f-assembly1_B  TM=5.552E-01  e=2.814E+00  Homo sapiens
  8ykx-assembly1_A  TM=3.871E-01  e=9.101E-01  Homo sapiens
  3def-assembly1_A  TM=3.943E-01  e=1.326E+00  Arabidopsis thaliana
  9ast-assembly1_A  TM=3.555E-01  e=2.270E+00  Homo sapiens

Foldseek 3Di:
DCLVCLLPDQEAEQEDALVCLLPPVVSVVCLLCSDLSNFFQGNHQAYEYEHEPLLDDPDFPDPDLVSSLVRSLVSQVVSQVSNVVSVVVNVVSCLRHPPVRYYYAYAYPPCCVPVDRDDNVSRCVVVVVVVVVVVVVVVVVVVVVVVVVVVLVVVLVVLVPDDDDPVSVVVSVVSVVVVVVVVCVVVVLVVVLVVLLVVLQVQLVVVLVVCVVVLVCCQQPPPPDDPVVSVVSVVQCVVPVQWDQDPVRDIGHSVSSSCVSNSVSCNVSSVVSPD